Protein AF-A0A822AZN3-F1 (afdb_monomer)

Mean predicted aligned error: 5.21 Å

Nearest PDB structures (foldseek):
  2hjw-assembly1_A  TM=9.055E-01  e=6.145E-21  Homo sapiens
  2yl2-assembly2_B  TM=9.651E-01  e=1.195E-19  Homo sapiens
  1w96-assembly2_B  TM=8.005E-01  e=1.716E-17  Saccharomyces cerevisiae
  6g2d-assembly1_D  TM=7.601E-01  e=6.393E-19  Homo sapiens
  1w96-assembly3_C  TM=7.565E-01  e=1.953E-17  Saccharomyces cerevisiae

Solvent-accessible surface area (backbone atoms only — not comparable to full-atom values): 10491 Å² total; per-residue (Å²): 109,66,79,80,69,36,70,39,30,31,43,33,34,74,77,45,62,90,42,46,17,60,34,79,25,70,44,83,84,48,33,63,61,41,49,53,48,28,46,67,69,37,69,92,43,61,71,51,77,44,70,56,78,76,96,65,81,42,70,48,65,44,74,51,22,12,81,85,52,49,52,41,60,74,53,39,31,33,42,53,48,55,57,85,74,30,73,38,38,36,31,34,60,48,73,92,58,60,67,69,58,53,52,51,50,35,54,50,54,26,51,52,36,42,74,69,60,43,63,76,38,99,55,55,59,49,63,36,39,69,53,20,50,52,41,75,38,66,53,88,43,76,63,84,67,54,81,92,70,47,95,39,79,67,71,86,83,77,76,48,78,47,72,67,86,75,93,70,66,76,86,78,53,82,87,79,128

Structure (mmCIF, N/CA/C/O backbone):
data_AF-A0A822AZN3-F1
#
_entry.id   AF-A0A822AZN3-F1
#
loop_
_atom_site.group_PDB
_atom_site.id
_atom_site.type_symbol
_atom_site.label_atom_id
_atom_site.label_alt_id
_atom_site.label_comp_id
_atom_site.label_asym_id
_atom_site.label_entity_id
_atom_site.label_seq_id
_atom_site.pdbx_PDB_ins_code
_atom_site.Cartn_x
_atom_site.Cartn_y
_atom_site.Cartn_z
_atom_site.occupancy
_atom_site.B_iso_or_equiv
_atom_site.auth_seq_id
_atom_site.auth_comp_id
_atom_site.auth_asym_id
_atom_site.auth_atom_id
_atom_site.pdbx_PDB_model_num
ATOM 1 N N . ILE A 1 1 ? -26.101 -1.267 13.222 1.00 87.56 1 ILE A N 1
ATOM 2 C CA . ILE A 1 1 ? -24.962 -1.591 12.317 1.00 87.56 1 ILE A CA 1
ATOM 3 C C . ILE A 1 1 ? -23.773 -2.164 13.091 1.00 87.56 1 ILE A C 1
ATOM 5 O O . ILE A 1 1 ? -23.381 -3.278 12.775 1.00 87.56 1 ILE A O 1
ATOM 9 N N . ALA A 1 2 ? -23.245 -1.483 14.121 1.00 91.00 2 ALA A N 1
ATOM 10 C CA . ALA A 1 2 ? -22.102 -1.968 14.914 1.00 91.00 2 ALA A CA 1
ATOM 11 C C . ALA A 1 2 ? -22.282 -3.401 15.460 1.00 91.00 2 ALA A C 1
ATOM 13 O O . ALA A 1 2 ? -21.416 -4.243 15.260 1.00 91.00 2 ALA A O 1
ATOM 14 N N . ALA A 1 3 ? -23.453 -3.721 16.026 1.00 91.94 3 ALA A N 1
ATOM 15 C CA . ALA A 1 3 ? -23.762 -5.073 16.507 1.00 91.94 3 ALA A CA 1
ATOM 16 C C . ALA A 1 3 ? -23.691 -6.161 15.413 1.00 91.94 3 ALA A C 1
ATOM 18 O O . ALA A 1 3 ? -23.315 -7.287 15.705 1.00 91.94 3 ALA A O 1
ATOM 19 N N . ARG A 1 4 ? -23.992 -5.819 14.148 1.00 95.75 4 ARG A N 1
ATOM 20 C CA . ARG A 1 4 ? -23.889 -6.741 13.002 1.00 95.75 4 ARG A CA 1
ATOM 21 C C . ARG A 1 4 ? -22.435 -7.008 12.604 1.00 95.75 4 ARG A C 1
ATOM 23 O O . ARG A 1 4 ? -22.122 -8.106 12.173 1.00 95.75 4 ARG A O 1
ATOM 30 N N . ILE A 1 5 ? -21.563 -6.005 12.726 1.00 95.31 5 ILE A N 1
ATOM 31 C CA . ILE A 1 5 ? -20.111 -6.145 12.501 1.00 95.31 5 ILE A CA 1
ATOM 32 C C . ILE A 1 5 ? -19.462 -6.907 13.674 1.00 95.31 5 ILE A C 1
ATOM 34 O O . ILE A 1 5 ? -18.498 -7.650 13.493 1.00 95.31 5 ILE A O 1
ATOM 38 N N . GLY A 1 6 ? -20.009 -6.724 14.878 1.00 95.25 6 GLY A N 1
ATOM 39 C CA . GLY A 1 6 ? -19.498 -7.263 16.130 1.00 95.25 6 GLY A CA 1
ATOM 40 C C . GLY A 1 6 ? -18.349 -6.417 16.677 1.00 95.25 6 GLY A C 1
ATOM 41 O O . GLY A 1 6 ? -17.390 -6.112 15.967 1.00 95.25 6 GLY A O 1
ATOM 42 N N . PHE A 1 7 ? -18.416 -6.072 17.961 1.00 95.00 7 PHE A N 1
ATOM 43 C CA . PHE A 1 7 ? -17.350 -5.342 18.650 1.00 95.00 7 PHE A CA 1
ATOM 44 C C . PHE A 1 7 ? -16.073 -6.194 18.810 1.00 95.00 7 PHE A C 1
ATOM 46 O O . PHE A 1 7 ? -16.145 -7.425 18.728 1.00 95.00 7 PHE A O 1
ATOM 53 N N . PRO A 1 8 ? -14.887 -5.579 18.979 1.00 95.81 8 PRO A N 1
ATOM 54 C CA . PRO A 1 8 ? -14.608 -4.144 18.840 1.00 95.81 8 PRO A CA 1
ATOM 55 C C . PRO A 1 8 ? -14.735 -3.647 17.387 1.00 95.81 8 PRO A C 1
ATOM 57 O O . PRO A 1 8 ? -14.519 -4.407 16.436 1.00 95.81 8 PRO A O 1
ATOM 60 N N . VAL A 1 9 ? -15.070 -2.366 17.220 1.00 96.50 9 VAL A N 1
ATOM 61 C CA . VAL A 1 9 ? -15.189 -1.684 15.917 1.00 96.50 9 VAL A CA 1
ATOM 62 C C . VAL A 1 9 ? -14.327 -0.424 15.872 1.00 96.50 9 VAL A C 1
ATOM 64 O O . VAL A 1 9 ? -14.035 0.185 16.900 1.00 96.50 9 VAL A O 1
ATOM 67 N N . VAL A 1 10 ? -13.937 -0.018 14.666 1.00 95.50 10 VAL A N 1
ATOM 68 C CA . VAL A 1 10 ? -13.325 1.290 14.409 1.00 95.50 10 VAL A CA 1
ATOM 69 C C . VAL A 1 10 ? -14.349 2.186 13.727 1.00 95.50 10 VAL A C 1
ATOM 71 O O . VAL A 1 10 ? -14.959 1.798 12.729 1.00 95.50 10 VAL A O 1
ATOM 74 N N . ILE A 1 11 ? -14.515 3.381 14.275 1.00 96.44 11 ILE A N 1
ATOM 75 C CA . ILE A 1 11 ? -15.335 4.471 13.757 1.00 96.44 11 ILE A CA 1
ATOM 76 C C . ILE A 1 11 ? -14.399 5.401 12.986 1.00 96.44 11 ILE A C 1
ATOM 78 O O . ILE A 1 11 ? -13.403 5.855 13.554 1.00 96.44 11 ILE A O 1
ATOM 82 N N . LYS A 1 12 ? -14.686 5.654 11.705 1.00 95.75 12 LYS A N 1
ATOM 83 C CA . LYS A 1 12 ? -13.850 6.498 10.842 1.00 95.75 12 LYS A CA 1
ATOM 84 C C . LYS A 1 12 ? -14.664 7.553 10.104 1.00 95.75 12 LYS A C 1
ATOM 86 O O . LYS A 1 12 ? -15.670 7.228 9.477 1.00 95.75 12 LYS A O 1
ATOM 91 N N . ALA A 1 13 ? -14.188 8.792 10.129 1.00 96.81 13 ALA A N 1
ATOM 92 C CA . ALA A 1 13 ? -14.619 9.837 9.209 1.00 96.81 13 ALA A CA 1
ATOM 93 C C . ALA A 1 13 ? -14.012 9.599 7.816 1.00 96.81 13 ALA A C 1
ATOM 95 O O . ALA A 1 13 ? -12.832 9.272 7.689 1.00 96.81 13 ALA A O 1
ATOM 96 N N . SER A 1 14 ? -14.804 9.790 6.762 1.00 94.62 14 SER A N 1
ATOM 97 C CA . SER A 1 14 ? -14.389 9.536 5.372 1.00 94.62 14 SER A CA 1
ATOM 98 C C . SER A 1 14 ? -13.394 10.569 4.847 1.00 94.62 14 SER A C 1
ATOM 100 O O . SER A 1 14 ? -12.649 10.285 3.917 1.00 94.62 14 SER A O 1
ATOM 102 N N . GLN A 1 15 ? -13.385 11.765 5.435 1.00 93.38 15 GLN A N 1
ATOM 103 C CA . GLN A 1 15 ? -12.523 12.885 5.040 1.00 93.38 15 GLN A CA 1
ATOM 104 C C . GLN A 1 15 ? -11.457 13.197 6.108 1.00 93.38 15 GLN A C 1
ATOM 106 O O . GLN A 1 15 ? -10.883 14.283 6.117 1.00 93.38 15 GLN A O 1
ATOM 111 N N . GLY A 1 16 ? -11.206 12.264 7.035 1.00 85.31 16 GLY A N 1
ATOM 112 C CA . GLY A 1 16 ? -10.120 12.373 8.010 1.00 85.31 16 GLY A CA 1
ATOM 113 C C . GLY A 1 16 ? -8.744 12.098 7.388 1.00 85.31 16 GLY A C 1
ATOM 114 O O . GLY A 1 16 ? -8.631 11.416 6.372 1.00 85.31 16 GLY A O 1
ATOM 115 N N . GLY A 1 17 ? -7.680 12.601 8.019 1.00 82.25 17 GLY A N 1
ATOM 116 C CA . GLY A 1 17 ? -6.295 12.399 7.584 1.00 82.25 17 GLY A CA 1
ATOM 117 C C . GLY A 1 17 ? -5.313 12.450 8.755 1.00 82.25 17 GLY A C 1
ATOM 118 O O . GLY A 1 17 ? -5.590 13.077 9.778 1.00 82.25 17 GLY A O 1
ATOM 119 N N . GLY A 1 18 ? -4.176 11.757 8.630 1.00 78.50 18 GLY A N 1
ATOM 120 C CA . GLY A 1 18 ? -3.105 11.776 9.640 1.00 78.50 18 GLY A CA 1
ATOM 121 C C . GLY A 1 18 ? -3.509 11.244 11.023 1.00 78.50 18 GLY A C 1
ATOM 122 O O . GLY A 1 18 ? -3.003 11.727 12.028 1.00 78.50 18 GLY A O 1
ATOM 123 N N . GLY A 1 19 ? -4.454 10.302 11.086 1.00 78.75 19 GLY A N 1
ATOM 124 C CA . GLY A 1 19 ? -4.963 9.736 12.343 1.00 78.75 19 GLY A CA 1
ATOM 125 C C . GLY A 1 19 ? -6.174 10.467 12.942 1.00 78.75 19 GLY A C 1
ATOM 126 O O . GLY A 1 19 ? -6.782 9.944 13.874 1.00 78.75 19 GLY A O 1
ATOM 127 N N . LYS A 1 20 ? -6.579 11.625 12.396 1.00 86.62 20 LYS A N 1
ATOM 128 C CA . LYS A 1 20 ? -7.794 12.347 12.821 1.00 86.62 20 LYS A CA 1
ATOM 129 C C . LYS A 1 20 ? -9.071 11.665 12.336 1.00 86.62 20 LYS A C 1
ATOM 131 O O . LYS A 1 20 ? -9.114 11.134 11.225 1.00 86.62 20 LYS A O 1
ATOM 136 N N . GLY A 1 21 ? -10.131 11.744 13.137 1.00 91.75 21 GLY A N 1
ATOM 137 C CA . GLY A 1 21 ? -11.437 11.179 12.812 1.00 91.75 21 GLY A CA 1
ATOM 138 C C . GLY A 1 21 ? -11.470 9.660 12.930 1.00 91.75 21 GLY A C 1
ATOM 139 O O . GLY A 1 21 ? -12.232 9.017 12.213 1.00 91.75 21 GLY A O 1
ATOM 140 N N . ILE A 1 22 ? -10.628 9.079 13.789 1.00 93.31 22 ILE A N 1
ATOM 141 C CA . ILE A 1 22 ? -10.543 7.634 14.019 1.00 93.31 22 ILE A CA 1
ATOM 142 C C . ILE A 1 22 ? -10.719 7.362 15.513 1.00 93.31 22 ILE A C 1
ATOM 144 O O . ILE A 1 22 ? -9.994 7.916 16.342 1.00 93.31 22 ILE A O 1
ATOM 148 N N . ARG A 1 23 ? -11.672 6.494 15.868 1.00 94.19 23 ARG A N 1
ATOM 149 C CA . ARG A 1 23 ? -11.864 6.003 17.242 1.00 94.19 23 ARG A CA 1
ATOM 150 C C . ARG A 1 23 ? -12.133 4.509 17.281 1.00 94.19 23 ARG A C 1
ATOM 152 O O . ARG A 1 23 ? -12.842 3.973 16.435 1.00 94.19 23 ARG A O 1
ATOM 159 N N . LYS A 1 24 ? -11.581 3.840 18.292 1.00 93.94 24 LYS A N 1
ATOM 160 C CA . LYS A 1 24 ? -11.841 2.431 18.601 1.00 93.94 24 LYS A CA 1
ATOM 161 C C . LYS A 1 24 ? -12.914 2.365 19.684 1.00 93.94 24 LYS A C 1
ATOM 163 O O . LYS A 1 24 ? -12.715 2.936 20.748 1.00 93.94 24 LYS A O 1
ATOM 168 N N . SER A 1 25 ? -14.004 1.657 19.408 1.00 95.88 25 SER A N 1
ATOM 169 C CA . SER A 1 25 ? -15.063 1.363 20.376 1.00 95.88 25 SER A CA 1
ATOM 170 C C . SER A 1 25 ? -15.036 -0.130 20.692 1.00 95.88 25 SER A C 1
ATOM 172 O O . SER A 1 25 ? -15.053 -0.983 19.792 1.00 95.88 25 SER A O 1
ATOM 174 N N . 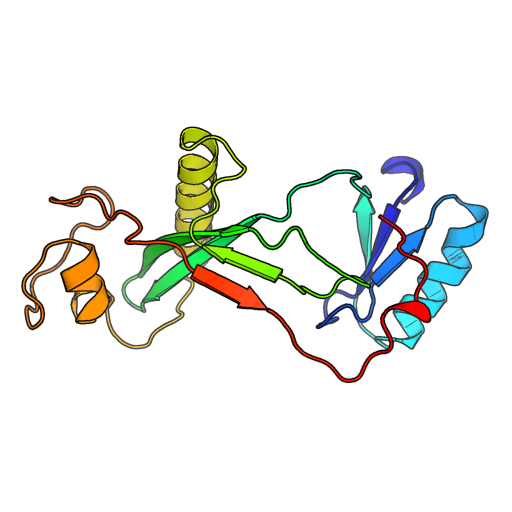MET A 1 26 ? -14.904 -0.444 21.976 1.00 95.44 26 MET A N 1
ATOM 175 C CA . MET A 1 26 ? -14.734 -1.800 22.488 1.00 95.44 26 MET A CA 1
ATOM 176 C C . MET A 1 26 ? -16.069 -2.482 22.771 1.00 95.44 26 MET A C 1
ATOM 178 O O . MET A 1 26 ? -16.125 -3.713 22.740 1.00 95.44 26 MET A O 1
ATOM 182 N N . SER A 1 27 ? -17.133 -1.720 23.020 1.00 96.38 27 SER A N 1
ATOM 183 C CA . SER A 1 27 ? -18.450 -2.253 23.359 1.00 96.38 27 SER A CA 1
ATOM 184 C C . SER A 1 27 ? -19.574 -1.338 22.872 1.00 96.38 27 SER A C 1
ATOM 186 O O . SER A 1 27 ? -19.360 -0.295 22.266 1.00 96.38 27 SER A O 1
ATOM 188 N N . LYS A 1 28 ? -20.822 -1.738 23.125 1.00 96.56 28 LYS A N 1
ATOM 189 C CA . LYS A 1 28 ? -21.971 -0.876 22.841 1.00 96.56 28 LYS A CA 1
ATOM 190 C C . LYS A 1 28 ? -21.966 0.387 23.712 1.00 96.56 28 LYS A C 1
ATOM 192 O O . LYS A 1 28 ? -22.418 1.427 23.248 1.00 96.56 28 LYS A O 1
ATOM 197 N N . ASP A 1 29 ? -21.452 0.284 24.933 1.00 96.94 29 ASP A N 1
ATOM 198 C CA . ASP A 1 29 ? -21.560 1.332 25.950 1.00 96.94 29 ASP A CA 1
ATOM 199 C C . ASP A 1 29 ? -20.623 2.512 25.665 1.00 96.94 29 ASP A C 1
ATOM 201 O O . ASP A 1 29 ? -20.977 3.657 25.929 1.00 96.94 29 ASP A O 1
ATOM 205 N N . ASP A 1 30 ? -19.447 2.260 25.076 1.00 96.44 30 ASP A N 1
ATOM 206 C CA . ASP A 1 30 ? -18.495 3.318 24.708 1.00 96.44 30 ASP A CA 1
ATOM 207 C C . ASP A 1 30 ? -18.738 3.909 23.306 1.00 96.44 30 ASP A C 1
ATOM 209 O O . ASP A 1 30 ? -18.163 4.943 22.951 1.00 96.44 30 ASP A O 1
ATOM 213 N N . PHE A 1 31 ? -19.620 3.290 22.515 1.00 97.19 31 PHE A N 1
ATOM 214 C CA . PHE A 1 31 ? -19.811 3.619 21.106 1.00 97.19 31 PHE A CA 1
ATOM 215 C C . PHE A 1 31 ? -20.292 5.055 20.877 1.00 97.19 31 PHE A C 1
ATOM 217 O O . PHE A 1 31 ? -19.724 5.749 20.034 1.00 97.19 31 PHE A O 1
ATOM 224 N N . GLU A 1 32 ? -21.320 5.512 21.602 1.00 96.62 32 GLU A N 1
ATOM 225 C CA . GLU A 1 32 ? -21.906 6.849 21.397 1.00 96.62 32 GLU A CA 1
ATOM 226 C C . GLU A 1 32 ? -20.891 7.961 21.674 1.00 96.62 32 GLU A C 1
ATOM 228 O O . GLU A 1 32 ? -20.759 8.897 20.884 1.00 96.62 32 GLU A O 1
ATOM 233 N N . ASN A 1 33 ? -20.103 7.809 22.741 1.00 96.94 33 ASN A N 1
ATOM 234 C CA . ASN A 1 33 ? -19.025 8.734 23.069 1.00 96.94 33 ASN A CA 1
ATOM 235 C C . ASN A 1 33 ? -17.954 8.755 21.966 1.00 96.94 33 ASN A C 1
ATOM 237 O O . ASN A 1 33 ? -17.610 9.818 21.446 1.00 96.94 33 ASN A O 1
ATOM 241 N N . CYS A 1 34 ? -17.456 7.585 21.549 1.00 96.81 34 CYS A N 1
ATOM 242 C CA . CYS A 1 34 ? -16.470 7.498 20.470 1.00 96.81 34 CYS A CA 1
ATOM 243 C C . CYS A 1 34 ? -16.994 8.088 19.152 1.00 96.81 34 CYS A C 1
ATOM 245 O O . CYS A 1 34 ? -16.237 8.727 18.420 1.00 96.81 34 CYS A O 1
ATOM 247 N N . PHE A 1 35 ? -18.277 7.898 18.846 1.00 97.12 35 PHE A N 1
ATOM 248 C CA . PHE A 1 35 ? -18.906 8.445 17.649 1.00 97.12 35 PHE A CA 1
ATOM 249 C C . PHE A 1 35 ? -18.981 9.977 17.695 1.00 97.12 35 PHE A C 1
ATOM 251 O O . PHE A 1 35 ? -18.557 10.634 16.742 1.00 97.12 35 PHE A O 1
ATOM 258 N N . GLY A 1 36 ? -19.430 10.548 18.818 1.00 97.06 36 GLY A N 1
ATOM 259 C CA . GLY A 1 36 ? -19.482 12.000 19.023 1.00 97.06 36 GLY A CA 1
ATOM 260 C C . GLY A 1 36 ? -18.104 12.664 18.926 1.00 97.06 36 GLY A C 1
ATOM 261 O O . GLY A 1 36 ? -17.968 13.737 18.333 1.00 97.06 36 GLY A O 1
ATOM 262 N N . GLN A 1 37 ? -17.053 11.997 19.412 1.00 96.00 37 GLN A N 1
ATOM 263 C CA . GLN A 1 37 ? -15.673 12.462 19.236 1.00 96.00 37 GLN A CA 1
ATOM 264 C C . GLN A 1 37 ? -15.272 12.541 17.758 1.00 96.00 37 GLN A C 1
ATOM 266 O O . GLN A 1 37 ? -14.750 13.568 17.335 1.00 96.00 37 GLN A O 1
ATOM 271 N N . VAL A 1 38 ? -15.555 11.510 16.952 1.00 96.31 38 VAL A N 1
ATOM 272 C CA . VAL A 1 38 ? -15.245 11.532 15.507 1.00 96.31 38 VAL A CA 1
ATOM 273 C C . VAL A 1 38 ? -16.008 12.648 14.788 1.00 96.31 38 VAL A C 1
ATOM 275 O O . VAL A 1 38 ? -15.418 13.351 13.969 1.00 96.31 38 VAL A O 1
ATOM 278 N N . GLN A 1 39 ? -17.288 12.853 15.118 1.00 96.88 39 GLN A N 1
ATOM 279 C CA . GLN A 1 39 ? -18.085 13.955 14.559 1.00 96.88 39 GLN A CA 1
ATOM 280 C C . GLN A 1 39 ? -17.504 15.329 14.901 1.00 96.88 39 GLN A C 1
ATOM 282 O O . GLN A 1 39 ? -17.551 16.238 14.078 1.00 96.88 39 GLN A O 1
ATOM 287 N N . THR A 1 40 ? -16.956 15.474 16.107 1.00 96.56 40 THR A N 1
ATOM 288 C CA . THR A 1 40 ? -16.358 16.730 16.571 1.00 96.56 40 THR A CA 1
ATOM 289 C C . THR A 1 40 ? -15.000 16.976 15.913 1.00 96.56 40 THR A C 1
ATOM 291 O O . THR A 1 40 ? -14.694 18.104 15.540 1.00 96.56 40 THR A O 1
ATOM 294 N N . GLU A 1 41 ? -14.189 15.930 15.735 1.00 94.62 41 GLU A N 1
ATOM 295 C CA . GLU A 1 41 ? -12.884 16.029 15.069 1.00 94.62 41 GLU A CA 1
ATOM 296 C C . GLU A 1 41 ? -12.987 16.351 13.580 1.00 94.62 41 GLU A C 1
ATOM 298 O O . GLU A 1 41 ? -12.124 17.053 13.050 1.00 94.62 41 GLU A O 1
ATOM 303 N N . VAL A 1 42 ? -14.009 15.822 12.899 1.00 96.00 42 VAL A N 1
ATOM 304 C CA . VAL A 1 42 ? -14.218 16.036 11.460 1.00 96.00 42 VAL A CA 1
ATOM 305 C C . VAL A 1 42 ? -15.688 16.391 11.178 1.00 96.00 42 VAL A C 1
ATOM 307 O O . VAL A 1 42 ? -16.447 15.555 10.671 1.00 96.00 42 VAL A O 1
ATOM 310 N N . PRO A 1 43 ? -16.117 17.629 11.500 1.00 95.88 43 PRO A N 1
ATOM 311 C CA . PRO A 1 43 ? -17.504 18.057 11.343 1.00 95.88 43 PRO A CA 1
ATOM 312 C C . PRO A 1 43 ? -18.003 17.924 9.903 1.00 95.88 43 PRO A C 1
ATOM 314 O O . PRO A 1 43 ? -17.314 18.288 8.953 1.00 95.88 43 PRO A O 1
ATOM 317 N N . GLY A 1 44 ? -19.220 17.399 9.739 1.00 95.31 44 GLY A N 1
ATOM 318 C CA . GLY A 1 44 ? -19.867 17.232 8.431 1.00 95.31 44 GLY A CA 1
ATOM 319 C C . GLY A 1 44 ? -19.338 16.070 7.581 1.00 95.31 44 GLY A C 1
ATOM 320 O O . GLY A 1 44 ? -19.915 15.781 6.533 1.00 95.31 44 GLY A O 1
ATOM 321 N N . SER A 1 45 ? -18.290 15.366 8.020 1.00 97.00 45 SER A N 1
ATOM 322 C CA . SER A 1 45 ? -17.758 14.229 7.273 1.00 97.00 45 SER A CA 1
ATOM 323 C C . SER A 1 45 ? -18.657 12.994 7.403 1.00 97.00 45 SER A C 1
ATOM 325 O O . SER A 1 45 ? -19.075 12.660 8.516 1.00 97.00 45 SER A O 1
ATOM 327 N N . PRO A 1 46 ? -18.925 12.253 6.311 1.00 97.50 46 PRO A N 1
ATOM 328 C CA . PRO A 1 46 ? -19.588 10.958 6.406 1.00 97.50 46 PRO A CA 1
ATOM 329 C C . PRO A 1 46 ? -18.778 9.989 7.276 1.00 97.50 46 PRO A C 1
ATOM 331 O O . PRO A 1 46 ? -17.576 9.821 7.065 1.00 97.50 46 PRO A O 1
ATOM 334 N N . ILE A 1 47 ? -19.431 9.317 8.225 1.00 96.75 47 ILE A N 1
ATOM 335 C CA . ILE A 1 47 ? -18.791 8.353 9.130 1.00 96.75 47 ILE A CA 1
ATOM 336 C C . ILE A 1 47 ? -19.176 6.930 8.735 1.00 96.75 47 ILE A C 1
ATOM 338 O O . ILE A 1 47 ? -20.349 6.630 8.514 1.00 96.75 47 ILE A O 1
ATOM 342 N N . PHE A 1 48 ? -18.192 6.035 8.706 1.00 96.38 48 PHE A N 1
ATOM 343 C CA . PHE A 1 48 ? -18.395 4.606 8.494 1.00 96.38 48 PHE A CA 1
ATOM 344 C C . PHE A 1 48 ? -17.773 3.775 9.620 1.00 96.38 48 PHE A C 1
ATOM 346 O O . PHE A 1 48 ? -16.946 4.246 10.405 1.00 96.38 48 PHE A O 1
ATOM 353 N N . LEU A 1 49 ? -18.210 2.518 9.707 1.00 96.56 49 LEU A N 1
ATOM 354 C CA . LEU A 1 49 ? -17.755 1.553 10.703 1.00 96.56 49 LEU A CA 1
ATOM 355 C C . LEU A 1 49 ? -17.032 0.404 10.019 1.00 96.56 49 LEU A C 1
ATOM 357 O O . LEU A 1 49 ? -17.504 -0.117 9.008 1.00 96.56 49 LEU A O 1
ATOM 361 N N . MET A 1 50 ? -15.938 -0.045 10.618 1.00 94.81 50 MET A N 1
ATOM 362 C CA . MET A 1 50 ? -15.227 -1.244 10.188 1.00 94.81 50 MET A CA 1
ATOM 363 C C . MET A 1 50 ? -14.886 -2.133 11.380 1.00 94.81 50 MET A C 1
ATOM 365 O O . MET A 1 50 ? -14.793 -1.668 12.518 1.00 94.81 50 MET A O 1
ATOM 369 N N . LYS A 1 51 ? -14.705 -3.430 11.126 1.00 95.25 51 LYS A N 1
ATOM 370 C CA . LYS A 1 51 ? -14.238 -4.361 12.154 1.00 95.25 51 LYS A CA 1
ATOM 371 C C . LYS A 1 51 ? -12.836 -3.948 12.604 1.00 95.25 51 LYS A C 1
ATOM 373 O O . LYS A 1 51 ? -11.982 -3.673 11.764 1.00 95.25 51 LYS A O 1
ATOM 378 N N . TYR A 1 52 ? -12.600 -3.907 13.914 1.00 93.12 52 TYR A N 1
ATOM 379 C CA . TYR A 1 52 ? -11.245 -3.735 14.429 1.00 93.12 52 TYR A CA 1
ATOM 380 C C . TYR A 1 52 ? -10.492 -5.064 14.343 1.00 93.12 52 TYR A C 1
ATOM 382 O O . TYR A 1 52 ? -10.964 -6.084 14.851 1.00 93.12 52 TYR A O 1
ATOM 390 N N . VAL A 1 53 ? -9.330 -5.034 13.696 1.00 90.44 53 VAL A N 1
ATOM 391 C CA . VAL A 1 53 ? -8.427 -6.178 13.550 1.00 90.44 53 VAL A CA 1
ATOM 392 C C . VAL A 1 53 ? -7.224 -5.937 14.455 1.00 90.44 53 VAL A C 1
ATOM 394 O O . VAL A 1 53 ? -6.623 -4.866 14.412 1.00 90.44 53 VAL A O 1
ATOM 397 N N . LYS A 1 54 ? -6.907 -6.920 15.301 1.00 86.69 54 LYS A N 1
ATOM 398 C CA . LYS A 1 54 ? -5.727 -6.910 16.176 1.00 86.69 54 LYS A CA 1
ATOM 399 C C . LYS A 1 54 ? -4.579 -7.652 15.508 1.00 86.69 54 LYS A C 1
ATOM 401 O O . LYS A 1 54 ? -4.833 -8.550 14.709 1.00 86.69 54 LYS A O 1
ATOM 406 N N . ASN A 1 55 ? -3.348 -7.321 15.896 1.00 86.50 55 ASN A N 1
ATOM 407 C CA . ASN A 1 55 ? -2.131 -8.010 15.454 1.00 86.50 55 ASN A CA 1
ATOM 408 C C . ASN A 1 55 ? -2.028 -8.106 13.920 1.00 86.50 55 ASN A C 1
ATOM 410 O O . ASN A 1 55 ? -1.660 -9.146 13.378 1.00 86.50 55 ASN A O 1
ATOM 414 N N . CYS A 1 56 ? -2.419 -7.041 13.217 1.00 90.50 56 CYS A N 1
ATOM 415 C CA . CYS A 1 56 ? -2.341 -6.979 11.763 1.00 90.50 56 CYS A CA 1
ATOM 416 C C . CYS A 1 56 ? -1.018 -6.368 11.306 1.00 90.50 56 CYS A C 1
ATOM 418 O O . CYS A 1 56 ? -0.506 -5.443 11.933 1.00 90.50 56 CYS A O 1
ATOM 420 N N . GLN A 1 57 ? -0.536 -6.829 10.158 1.00 92.88 57 GLN A N 1
ATOM 421 C CA . GLN A 1 57 ? 0.507 -6.142 9.407 1.00 92.88 57 GLN A CA 1
ATOM 422 C C . GLN A 1 57 ? -0.149 -5.075 8.529 1.00 92.88 57 GLN A C 1
ATOM 424 O O . GLN A 1 57 ? -1.146 -5.350 7.854 1.00 92.88 57 GLN A O 1
ATOM 429 N N . HIS A 1 58 ? 0.384 -3.857 8.552 1.00 94.44 58 HIS A N 1
ATOM 430 C CA . HIS A 1 58 ? -0.080 -2.773 7.695 1.00 94.44 58 HIS A CA 1
ATOM 431 C C . HIS A 1 58 ? 0.844 -2.683 6.487 1.00 94.44 58 HIS A C 1
ATOM 433 O O . HIS A 1 58 ? 1.889 -2.040 6.5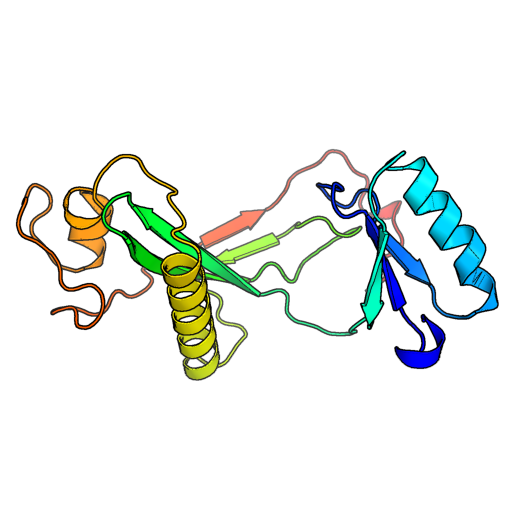43 1.00 94.44 58 HIS A O 1
ATOM 439 N N . LEU A 1 59 ? 0.442 -3.333 5.400 1.00 96.44 59 LEU A N 1
ATOM 440 C CA . LEU A 1 59 ? 1.209 -3.380 4.16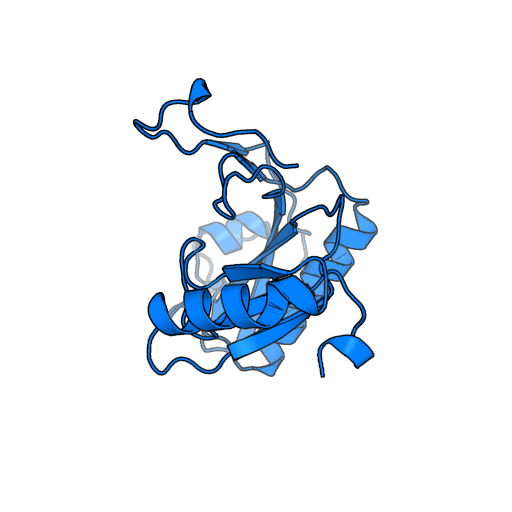3 1.00 96.44 59 LEU A CA 1
ATOM 441 C C . LEU A 1 59 ? 0.552 -2.519 3.089 1.00 96.44 59 LEU A C 1
ATOM 443 O O . LEU A 1 59 ? -0.670 -2.533 2.927 1.00 96.44 59 LEU A O 1
ATOM 447 N N . GLU A 1 60 ? 1.369 -1.807 2.328 1.00 97.12 60 GLU A N 1
ATOM 448 C CA . GLU A 1 60 ? 0.920 -0.944 1.236 1.00 97.12 60 GLU A CA 1
ATOM 449 C C . GLU A 1 60 ? 1.654 -1.293 -0.050 1.00 97.12 60 GLU A C 1
ATOM 451 O O . GLU A 1 60 ? 2.829 -1.631 -0.008 1.00 97.12 60 GLU A O 1
ATOM 456 N N . VAL A 1 61 ? 0.988 -1.162 -1.198 1.00 98.00 61 VAL A N 1
ATOM 457 C CA . VAL A 1 61 ? 1.631 -1.249 -2.515 1.00 98.00 61 VAL A CA 1
ATOM 458 C C . VAL A 1 61 ? 1.739 0.149 -3.091 1.00 98.00 61 VAL A C 1
ATOM 460 O O . VAL A 1 61 ? 0.738 0.863 -3.187 1.00 98.00 61 VAL A O 1
ATOM 463 N N . GLN A 1 62 ? 2.937 0.530 -3.519 1.00 97.38 62 GLN A N 1
ATOM 464 C CA . GLN A 1 62 ? 3.101 1.755 -4.283 1.00 97.38 62 GLN A CA 1
ATOM 465 C C . GLN A 1 62 ? 2.668 1.514 -5.730 1.00 97.38 62 GLN A C 1
ATOM 467 O O . GLN A 1 62 ? 3.193 0.621 -6.388 1.00 97.38 62 GLN A O 1
ATOM 472 N N . ILE A 1 63 ? 1.745 2.332 -6.234 1.00 97.62 63 ILE A N 1
ATOM 473 C CA . ILE A 1 63 ? 1.314 2.313 -7.636 1.00 97.62 63 ILE A CA 1
ATOM 474 C C . ILE A 1 63 ? 1.787 3.578 -8.344 1.00 97.62 63 ILE A C 1
ATOM 476 O O . ILE A 1 63 ? 1.810 4.660 -7.750 1.00 97.62 63 ILE A O 1
ATOM 480 N N . LEU A 1 64 ? 2.132 3.439 -9.620 1.00 97.06 64 LEU A N 1
ATOM 481 C CA . LEU A 1 64 ? 2.292 4.546 -10.553 1.00 97.06 64 LEU A CA 1
ATOM 482 C C . LEU A 1 64 ? 1.421 4.276 -11.778 1.00 97.06 64 LEU A C 1
ATOM 484 O O . LEU A 1 64 ? 1.401 3.153 -12.274 1.00 97.06 64 LEU A O 1
ATOM 488 N N . ALA A 1 65 ? 0.693 5.285 -12.247 1.00 97.56 65 ALA A N 1
ATOM 489 C CA . ALA A 1 65 ? -0.191 5.161 -13.398 1.00 97.56 65 ALA A CA 1
ATOM 490 C C . ALA A 1 65 ? -0.179 6.435 -14.247 1.00 97.56 65 ALA A C 1
ATOM 492 O O . ALA A 1 65 ? 0.035 7.534 -13.720 1.00 97.56 65 ALA A O 1
ATOM 493 N N . ASP A 1 66 ? -0.399 6.285 -15.549 1.00 95.62 66 ASP A N 1
ATOM 494 C CA . ASP A 1 66 ? -0.352 7.376 -16.521 1.00 95.62 66 ASP A CA 1
ATOM 495 C C . ASP A 1 66 ? -1.666 7.557 -17.297 1.00 95.62 66 ASP A C 1
ATOM 497 O O . ASP A 1 66 ? -2.613 6.778 -17.196 1.00 95.62 66 ASP A O 1
ATOM 501 N N . GLN A 1 67 ? -1.705 8.613 -18.109 1.00 93.50 67 GLN A N 1
ATOM 502 C CA . GLN A 1 67 ? -2.857 8.974 -18.941 1.00 93.50 67 GLN A CA 1
ATOM 503 C C . GLN A 1 67 ? -3.149 7.984 -20.079 1.00 93.50 67 GLN A C 1
ATOM 505 O O . GLN A 1 67 ? -4.222 8.051 -20.674 1.00 93.50 67 GLN A O 1
ATOM 510 N N . SER A 1 68 ? -2.227 7.070 -20.394 1.00 92.00 68 SER A N 1
ATOM 511 C CA . SER A 1 68 ? -2.446 6.023 -21.401 1.00 92.00 68 SER A CA 1
ATOM 512 C C . SER A 1 68 ? -3.225 4.822 -20.847 1.00 92.00 68 SER A C 1
ATOM 514 O O . SER A 1 68 ? -3.520 3.886 -21.588 1.00 92.00 68 SER A O 1
ATOM 516 N N . GLY A 1 69 ? -3.569 4.845 -19.553 1.00 92.62 69 GLY A N 1
ATOM 517 C CA . GLY A 1 69 ? -4.236 3.746 -18.855 1.00 92.62 69 GLY A CA 1
ATOM 518 C C . GLY A 1 69 ? -3.271 2.672 -18.348 1.00 92.62 69 GLY A C 1
ATOM 519 O O . GLY A 1 69 ? -3.715 1.629 -17.863 1.00 92.62 69 GLY A O 1
ATOM 520 N N . GLN A 1 70 ? -1.956 2.903 -18.444 1.00 95.94 70 GLN A N 1
ATOM 521 C CA . GLN A 1 70 ? -0.957 2.016 -17.858 1.00 95.94 70 GLN A CA 1
ATOM 522 C C . GLN A 1 70 ? -0.846 2.255 -16.356 1.00 95.94 70 GLN A C 1
ATOM 524 O O . GLN A 1 70 ? -0.901 3.390 -15.888 1.00 95.94 70 GLN A O 1
ATOM 529 N N . ALA A 1 71 ? -0.649 1.171 -15.606 1.00 97.62 71 ALA A N 1
ATOM 530 C CA . ALA A 1 71 ? -0.357 1.213 -14.181 1.00 97.62 71 ALA A CA 1
ATOM 531 C C . ALA A 1 71 ? 0.598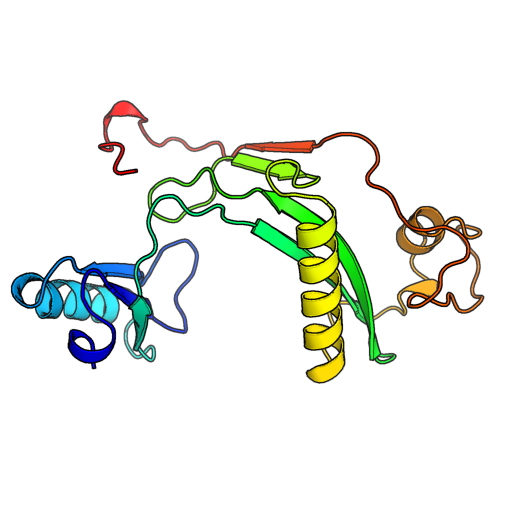 0.078 -13.803 1.00 97.62 71 ALA A C 1
ATOM 533 O O . ALA A 1 71 ? 0.469 -1.032 -14.322 1.00 97.62 71 ALA A O 1
ATOM 534 N N . ILE A 1 72 ? 1.519 0.360 -12.885 1.00 97.62 72 ILE A N 1
ATOM 535 C CA . ILE A 1 72 ? 2.553 -0.562 -12.396 1.00 97.62 72 ILE A CA 1
ATOM 536 C C . ILE A 1 72 ? 2.655 -0.507 -10.871 1.00 97.62 72 ILE A C 1
ATOM 538 O O . ILE A 1 72 ? 2.313 0.512 -10.264 1.00 97.62 72 ILE A O 1
ATOM 542 N N . SER A 1 73 ? 3.155 -1.582 -10.258 1.00 97.31 73 SER A N 1
ATO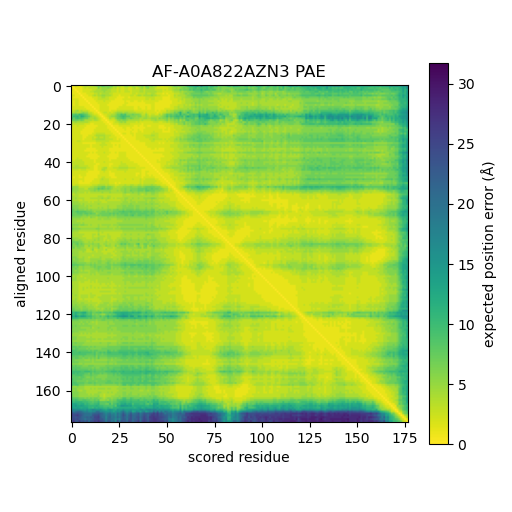M 543 C CA . SER A 1 73 ? 3.611 -1.575 -8.867 1.00 97.31 73 SER A CA 1
ATOM 544 C C . SER A 1 73 ? 5.082 -1.162 -8.784 1.00 97.31 73 SER A C 1
ATOM 546 O O . SER A 1 73 ? 5.892 -1.516 -9.636 1.00 97.31 73 SER A O 1
ATOM 548 N N . LEU A 1 74 ? 5.432 -0.425 -7.731 1.00 96.12 74 LEU A N 1
ATOM 549 C CA . LEU A 1 74 ? 6.811 -0.131 -7.320 1.00 96.12 74 LEU A CA 1
ATOM 550 C C . LEU A 1 74 ? 7.131 -0.857 -6.007 1.00 96.12 74 LEU A C 1
ATOM 552 O O . LEU A 1 74 ? 7.770 -0.302 -5.115 1.00 96.12 74 LEU A O 1
ATOM 556 N N . PHE A 1 75 ? 6.650 -2.099 -5.903 1.00 96.38 75 PHE A N 1
ATOM 557 C CA . PHE A 1 75 ? 6.744 -2.965 -4.727 1.00 96.38 75 PHE A CA 1
ATOM 558 C C . PHE A 1 75 ? 5.904 -2.512 -3.521 1.00 96.38 75 PHE A C 1
ATOM 560 O O . PHE A 1 75 ? 5.153 -1.530 -3.565 1.00 96.38 75 PHE A O 1
ATOM 567 N N . GLY A 1 76 ? 5.993 -3.302 -2.448 1.00 96.25 76 GLY A N 1
ATOM 568 C CA . GLY A 1 76 ? 5.298 -3.062 -1.190 1.00 96.25 76 GLY A CA 1
ATOM 569 C C . GLY A 1 76 ? 6.155 -2.388 -0.115 1.00 96.25 76 GLY A C 1
ATOM 570 O O . GLY A 1 76 ? 7.379 -2.531 -0.107 1.00 96.25 76 GLY A O 1
ATOM 571 N N . ARG A 1 77 ? 5.489 -1.712 0.825 1.00 98.00 77 ARG A N 1
ATOM 572 C CA . ARG A 1 77 ? 6.054 -1.176 2.070 1.00 98.00 77 ARG A CA 1
ATOM 573 C C . ARG A 1 77 ? 5.418 -1.832 3.287 1.00 98.00 77 ARG A C 1
ATOM 575 O O . ARG A 1 77 ? 4.213 -2.094 3.282 1.00 98.00 77 ARG A O 1
ATOM 582 N N . ASP A 1 78 ? 6.219 -2.047 4.322 1.00 97.19 78 ASP A N 1
ATOM 583 C CA . ASP A 1 78 ? 5.729 -2.366 5.659 1.00 97.19 78 ASP A CA 1
ATOM 584 C C . ASP A 1 78 ? 5.612 -1.076 6.474 1.00 97.19 78 ASP A C 1
ATOM 586 O O . ASP A 1 78 ? 6.601 -0.391 6.715 1.00 97.19 78 ASP A O 1
ATOM 590 N N . CYS A 1 79 ? 4.390 -0.739 6.876 1.00 96.44 79 CYS A N 1
ATOM 591 C CA . CYS A 1 79 ? 4.060 0.421 7.697 1.00 96.44 79 CYS A CA 1
ATOM 592 C C . CYS A 1 79 ? 3.430 -0.011 9.030 1.00 96.44 79 CYS A C 1
ATOM 594 O O . CYS A 1 79 ? 2.646 0.741 9.615 1.00 96.44 79 CYS A O 1
ATOM 596 N N . THR A 1 80 ? 3.679 -1.243 9.485 1.00 95.25 80 THR A N 1
ATOM 597 C CA . THR A 1 80 ? 3.033 -1.841 10.667 1.00 95.25 80 THR A CA 1
ATOM 598 C C . THR A 1 80 ? 3.345 -1.072 11.949 1.00 95.25 80 THR A C 1
ATOM 600 O O . THR A 1 80 ? 2.485 -0.952 12.822 1.00 95.25 80 THR A O 1
ATOM 603 N N . ILE A 1 81 ? 4.549 -0.506 12.061 1.00 92.75 81 ILE A N 1
ATOM 604 C CA . ILE A 1 81 ? 4.994 0.220 13.253 1.00 92.75 81 ILE A CA 1
ATOM 605 C C . ILE A 1 81 ? 4.338 1.606 13.290 1.00 92.75 81 ILE A C 1
ATOM 607 O O . ILE A 1 81 ? 4.760 2.562 12.628 1.00 92.75 81 ILE A O 1
ATOM 611 N N . GLN A 1 82 ? 3.282 1.708 14.096 1.00 89.62 82 GLN A N 1
ATOM 612 C CA . GLN A 1 82 ? 2.446 2.897 14.230 1.00 89.62 82 GLN A CA 1
ATOM 613 C C . GLN A 1 82 ? 2.254 3.291 15.693 1.00 89.62 82 GLN A C 1
ATOM 615 O O . GLN A 1 82 ? 2.152 2.439 16.572 1.00 89.62 82 GLN A O 1
ATOM 620 N N . ARG A 1 83 ? 2.115 4.595 15.943 1.00 85.19 83 ARG A N 1
ATOM 621 C CA . ARG A 1 83 ? 1.704 5.158 17.237 1.00 85.19 83 ARG A CA 1
ATOM 622 C C . ARG A 1 83 ? 0.547 6.118 16.998 1.00 85.19 83 ARG A C 1
ATOM 624 O O . ARG A 1 83 ? 0.599 6.921 16.073 1.00 85.19 83 ARG A O 1
ATOM 631 N N . HIS A 1 84 ? -0.525 5.999 17.782 1.00 80.94 84 HIS A N 1
ATOM 632 C CA . HIS A 1 84 ? -1.745 6.813 17.634 1.00 80.94 84 HIS A CA 1
ATOM 633 C C . HIS A 1 84 ? -2.265 6.905 16.184 1.00 80.94 84 HIS A C 1
ATOM 635 O O . HIS A 1 84 ? -2.657 7.973 15.721 1.00 80.94 84 HIS A O 1
ATOM 641 N N . HIS A 1 85 ? -2.250 5.780 15.457 1.00 83.38 85 HIS A N 1
ATOM 642 C CA . HIS A 1 85 ? -2.671 5.691 14.048 1.00 83.38 85 HIS A CA 1
ATOM 643 C C . HIS A 1 85 ? -1.832 6.529 13.068 1.00 83.38 85 HIS A C 1
ATOM 645 O O . HIS A 1 85 ? -2.295 6.869 11.979 1.00 83.38 85 HIS A O 1
ATOM 651 N N . GLN A 1 86 ? -0.598 6.857 13.446 1.00 85.88 86 GLN A N 1
ATOM 652 C CA . GLN A 1 86 ? 0.388 7.519 12.603 1.00 85.88 86 GLN A CA 1
ATOM 653 C C . GLN A 1 86 ? 1.563 6.571 12.351 1.00 85.88 86 GLN A C 1
ATOM 655 O O . GLN A 1 86 ? 2.009 5.878 13.266 1.00 85.88 86 GLN A O 1
ATOM 660 N N . LYS A 1 87 ? 2.068 6.550 11.114 1.00 91.50 87 LYS A N 1
ATOM 661 C CA . LYS A 1 87 ? 3.252 5.772 10.729 1.00 91.50 87 LYS A CA 1
ATOM 662 C C . LYS A 1 87 ? 4.504 6.348 11.382 1.00 91.50 87 LYS A C 1
ATOM 664 O O . LYS A 1 87 ? 4.724 7.561 11.312 1.00 91.50 87 LYS A O 1
ATOM 669 N N . ILE A 1 88 ? 5.280 5.482 12.031 1.00 93.31 88 ILE A N 1
ATOM 670 C CA . ILE A 1 88 ? 6.514 5.857 12.733 1.00 93.31 88 ILE A CA 1
ATOM 671 C C . ILE A 1 88 ? 7.729 5.302 12.004 1.00 93.31 88 ILE A C 1
ATOM 673 O O . ILE A 1 88 ? 8.647 6.067 11.720 1.00 93.31 88 ILE A O 1
ATOM 677 N N . ILE A 1 89 ? 7.708 4.009 11.676 1.00 95.44 89 ILE A N 1
ATOM 678 C CA . ILE A 1 89 ? 8.732 3.354 10.862 1.00 95.44 89 ILE A CA 1
ATOM 679 C C . ILE A 1 89 ? 8.064 2.778 9.615 1.00 95.44 89 ILE A C 1
ATOM 681 O O . ILE A 1 89 ? 6.986 2.185 9.705 1.00 95.44 89 ILE A O 1
ATOM 685 N N . GLU A 1 90 ? 8.707 2.967 8.467 1.00 97.25 90 GLU A N 1
ATOM 686 C CA . GLU A 1 90 ? 8.309 2.355 7.201 1.00 97.25 90 GLU A CA 1
ATOM 687 C C . GLU A 1 90 ? 9.510 1.660 6.562 1.00 97.25 90 GLU A C 1
ATOM 689 O O . GLU A 1 90 ? 10.599 2.230 6.519 1.00 97.25 90 GLU A O 1
ATOM 694 N N . GLU A 1 91 ? 9.309 0.454 6.040 1.00 97.25 91 GLU A N 1
ATOM 695 C CA . GLU A 1 91 ? 10.365 -0.341 5.408 1.00 97.25 91 GLU A CA 1
ATOM 696 C C . GLU A 1 91 ? 10.005 -0.730 3.973 1.00 97.25 91 GLU A C 1
ATOM 698 O O . GLU A 1 91 ? 8.845 -1.021 3.670 1.00 97.25 91 GLU A O 1
ATOM 703 N N . ALA A 1 92 ? 11.002 -0.750 3.086 1.00 97.38 92 ALA A N 1
ATOM 704 C CA . ALA A 1 92 ? 10.859 -1.181 1.699 1.00 97.38 92 ALA A CA 1
ATOM 705 C C . ALA A 1 92 ? 12.079 -2.011 1.244 1.00 97.38 92 ALA A C 1
ATOM 707 O O . ALA A 1 92 ? 13.208 -1.544 1.406 1.00 97.38 92 ALA A O 1
ATOM 708 N N . PRO A 1 93 ? 11.881 -3.178 0.604 1.00 96.06 93 PRO A N 1
ATOM 709 C CA . PRO A 1 93 ? 10.590 -3.813 0.338 1.00 96.06 93 PRO A CA 1
ATOM 710 C C . PRO A 1 93 ? 9.942 -4.382 1.611 1.00 96.06 93 PRO A C 1
ATOM 712 O O . PRO A 1 93 ? 10.616 -4.667 2.597 1.00 96.06 93 PRO A O 1
ATOM 715 N N . ALA A 1 94 ? 8.627 -4.601 1.581 1.00 94.94 94 ALA A N 1
ATOM 716 C CA . ALA A 1 94 ? 7.958 -5.400 2.604 1.00 94.94 94 ALA A CA 1
ATOM 717 C C . ALA A 1 94 ? 8.519 -6.836 2.595 1.00 94.94 94 ALA A C 1
ATOM 719 O O . ALA A 1 94 ? 8.386 -7.543 1.597 1.00 94.94 94 ALA A O 1
ATOM 720 N N . ILE A 1 95 ? 9.135 -7.267 3.700 1.00 92.38 95 ILE A N 1
ATOM 721 C CA . ILE A 1 95 ? 9.726 -8.616 3.848 1.00 92.38 95 ILE A CA 1
ATOM 722 C C . ILE A 1 95 ? 8.968 -9.512 4.834 1.00 92.38 95 ILE A C 1
ATOM 724 O O . ILE A 1 95 ? 9.232 -10.708 4.918 1.00 92.38 95 ILE A O 1
ATOM 728 N N . ILE A 1 96 ? 8.023 -8.942 5.583 1.00 93.19 96 ILE A N 1
ATOM 729 C CA . ILE A 1 96 ? 7.312 -9.629 6.667 1.00 93.19 96 ILE A CA 1
ATOM 730 C C . ILE A 1 96 ? 6.265 -10.644 6.166 1.00 93.19 96 ILE A C 1
ATOM 732 O O . ILE A 1 96 ? 5.856 -11.539 6.906 1.00 93.19 96 ILE A O 1
ATOM 736 N N . ALA A 1 97 ? 5.829 -10.509 4.911 1.00 92.44 97 ALA A N 1
ATOM 737 C CA . ALA A 1 97 ? 4.819 -11.355 4.287 1.00 92.44 97 ALA A CA 1
ATOM 738 C C . ALA A 1 97 ? 5.429 -12.272 3.210 1.00 92.44 97 ALA A C 1
ATOM 740 O O . ALA A 1 97 ? 6.417 -11.899 2.573 1.00 92.44 97 ALA A O 1
ATOM 741 N N . PRO A 1 98 ? 4.829 -13.452 2.948 1.00 94.94 98 PRO A N 1
ATOM 742 C CA . PRO A 1 98 ? 5.268 -14.331 1.871 1.00 94.94 98 PRO A CA 1
ATOM 743 C C . PRO A 1 98 ? 5.286 -13.615 0.518 1.00 94.94 98 PRO A C 1
ATOM 745 O O . PRO A 1 98 ? 4.366 -12.863 0.191 1.00 94.94 98 PRO A O 1
ATOM 748 N N . ARG A 1 99 ? 6.300 -13.902 -0.305 1.00 91.94 99 ARG A N 1
ATOM 749 C CA . ARG A 1 99 ? 6.471 -13.249 -1.611 1.00 91.94 99 ARG A CA 1
ATOM 750 C C . ARG A 1 99 ? 5.248 -13.403 -2.516 1.00 91.94 99 ARG A C 1
ATOM 752 O O . ARG A 1 99 ? 4.836 -12.432 -3.137 1.00 91.94 99 ARG A O 1
ATOM 759 N N . GLU A 1 100 ? 4.638 -14.586 -2.530 1.00 95.50 100 GLU A N 1
ATOM 760 C CA . GLU A 1 100 ? 3.424 -14.853 -3.308 1.00 95.50 100 GLU A CA 1
ATOM 761 C C . GLU A 1 100 ? 2.258 -13.942 -2.891 1.00 95.50 100 GLU A C 1
ATOM 763 O O . GLU A 1 100 ? 1.555 -13.402 -3.743 1.00 95.50 100 GLU A O 1
ATOM 768 N N . LEU A 1 101 ? 2.083 -13.704 -1.586 1.00 95.62 101 LEU A N 1
ATOM 769 C CA . LEU A 1 101 ? 1.051 -12.800 -1.080 1.00 95.62 101 LEU A CA 1
ATOM 770 C C . LEU A 1 101 ? 1.320 -11.355 -1.519 1.00 95.62 101 LEU A C 1
ATOM 772 O O . LEU A 1 101 ? 0.403 -10.669 -1.965 1.00 95.62 101 LEU A O 1
ATOM 776 N N . LEU A 1 102 ? 2.573 -10.904 -1.443 1.00 95.56 102 LEU A N 1
ATOM 777 C CA . LEU A 1 102 ? 2.961 -9.567 -1.901 1.00 95.56 102 LEU A CA 1
ATOM 778 C C . LEU A 1 102 ? 2.723 -9.394 -3.406 1.00 95.56 102 LEU A C 1
ATOM 780 O O . LEU A 1 102 ? 2.178 -8.380 -3.827 1.00 95.56 102 LEU A O 1
ATOM 784 N N . GLU A 1 103 ? 3.036 -10.401 -4.218 1.00 94.06 103 GLU A N 1
ATOM 785 C CA . GLU A 1 103 ? 2.758 -10.378 -5.658 1.00 94.06 103 GLU A CA 1
ATOM 786 C C . GLU A 1 103 ? 1.253 -10.334 -5.959 1.00 94.06 103 GLU A C 1
ATOM 788 O O . GLU A 1 103 ? 0.817 -9.627 -6.871 1.00 94.06 103 GLU A O 1
ATOM 793 N N . GLN A 1 104 ? 0.434 -11.047 -5.181 1.00 97.19 104 GLN A N 1
ATOM 794 C CA . GLN A 1 104 ? -1.026 -10.959 -5.281 1.00 97.19 104 GLN A CA 1
ATOM 795 C C . GLN A 1 104 ? -1.535 -9.562 -4.901 1.00 97.19 104 GLN A C 1
ATOM 797 O O . GLN A 1 104 ? -2.397 -9.017 -5.598 1.00 97.19 104 GLN A O 1
ATOM 802 N N . MET A 1 105 ? -0.988 -8.959 -3.840 1.00 97.81 105 MET A N 1
ATOM 803 C CA . MET A 1 105 ? -1.300 -7.585 -3.438 1.00 97.81 105 MET A CA 1
ATOM 804 C C . MET A 1 105 ? -0.931 -6.585 -4.537 1.00 97.81 105 MET A C 1
ATOM 806 O O . MET A 1 105 ? -1.748 -5.733 -4.887 1.00 97.81 105 MET A O 1
ATOM 810 N N . G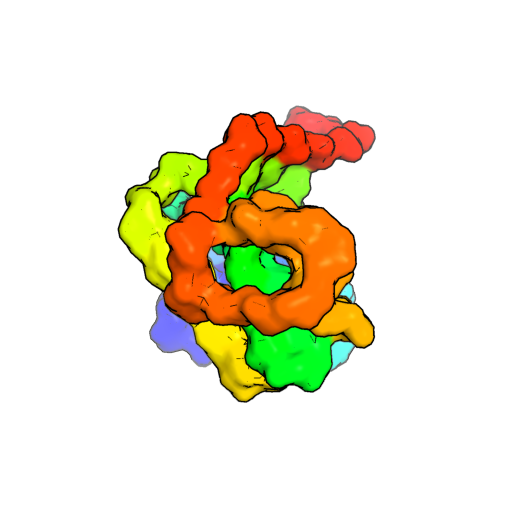LU A 1 106 ? 0.262 -6.711 -5.120 1.00 97.25 106 GLU A N 1
ATOM 811 C CA . GLU A 1 106 ? 0.735 -5.853 -6.207 1.00 97.25 106 GLU A CA 1
ATOM 812 C C . GLU A 1 106 ? -0.179 -5.942 -7.436 1.00 97.25 106 GLU A C 1
ATOM 814 O O . GLU A 1 106 ? -0.673 -4.920 -7.923 1.00 97.25 106 GLU A O 1
ATOM 819 N N . LYS A 1 107 ? -0.507 -7.162 -7.881 1.00 96.62 107 LYS A N 1
ATOM 820 C CA . LYS A 1 107 ? -1.438 -7.395 -9.000 1.00 96.62 107 LYS A CA 1
ATOM 821 C C . LYS A 1 107 ? -2.831 -6.837 -8.718 1.00 96.62 107 LYS A C 1
ATOM 823 O O . LYS A 1 107 ? -3.470 -6.281 -9.614 1.00 96.62 107 LYS A O 1
ATOM 828 N N . ALA A 1 108 ? -3.331 -6.985 -7.492 1.00 98.19 108 ALA A N 1
ATOM 829 C CA . ALA A 1 108 ? -4.630 -6.448 -7.101 1.00 98.19 108 ALA A CA 1
ATOM 830 C C . ALA A 1 108 ? -4.650 -4.914 -7.120 1.00 98.19 108 ALA A C 1
ATOM 832 O O . ALA A 1 108 ? -5.605 -4.330 -7.638 1.00 98.19 108 ALA A O 1
ATOM 833 N N . ALA A 1 109 ? -3.595 -4.271 -6.620 1.00 98.19 109 ALA A N 1
ATOM 834 C CA . ALA A 1 109 ? -3.466 -2.820 -6.614 1.00 98.19 109 ALA A CA 1
ATOM 835 C C . ALA A 1 109 ? -3.353 -2.245 -8.039 1.00 98.19 109 ALA A C 1
ATOM 837 O O . ALA A 1 109 ? -4.066 -1.295 -8.368 1.00 98.19 109 ALA A O 1
ATOM 838 N N . VAL A 1 110 ? -2.556 -2.868 -8.916 1.00 97.94 110 VAL A N 1
ATOM 839 C CA . VAL A 1 110 ? -2.459 -2.484 -10.339 1.00 97.94 110 VAL A CA 1
ATOM 840 C C . VAL A 1 110 ? -3.808 -2.628 -11.040 1.00 97.94 110 VAL A C 1
ATOM 842 O O . VAL A 1 110 ? -4.251 -1.706 -11.725 1.00 97.94 110 VAL A O 1
ATOM 845 N N . ARG A 1 111 ? -4.500 -3.758 -10.845 1.00 97.81 111 ARG A N 1
ATOM 846 C CA . ARG A 1 111 ? -5.836 -3.974 -11.419 1.00 97.81 111 ARG A CA 1
ATOM 847 C C . ARG A 1 111 ? -6.825 -2.900 -10.984 1.00 97.81 111 ARG A C 1
ATOM 849 O O . ARG A 1 111 ? -7.538 -2.374 -11.832 1.00 97.81 111 ARG A O 1
ATOM 856 N N . LEU A 1 112 ? -6.865 -2.572 -9.692 1.00 98.12 112 LEU A N 1
ATOM 857 C CA . LEU A 1 112 ? -7.747 -1.526 -9.180 1.00 98.12 112 LEU A CA 1
ATOM 858 C C . LEU A 1 112 ? -7.436 -0.175 -9.836 1.00 98.12 112 LEU A C 1
ATOM 860 O O . LEU A 1 112 ? -8.358 0.488 -10.304 1.00 98.12 112 LEU A O 1
ATOM 864 N N . ALA A 1 113 ? -6.157 0.198 -9.926 1.00 97.75 113 ALA A N 1
ATOM 865 C CA . ALA A 1 113 ? -5.728 1.444 -10.557 1.00 97.75 113 ALA A CA 1
ATOM 866 C C . ALA A 1 113 ? -6.131 1.523 -12.039 1.00 97.75 113 ALA A C 1
ATOM 868 O O . ALA A 1 113 ? -6.697 2.534 -12.457 1.00 97.75 113 ALA A O 1
ATOM 869 N N . LYS A 1 114 ? -5.925 0.443 -12.810 1.00 96.38 114 LYS A N 1
ATOM 870 C CA . LYS A 1 114 ? -6.376 0.349 -14.211 1.00 96.38 114 LYS A CA 1
ATOM 871 C C . LYS A 1 114 ? -7.905 0.469 -14.313 1.00 96.38 114 LYS A C 1
ATOM 873 O O . LYS A 1 114 ? -8.404 1.230 -15.134 1.00 96.38 114 LYS A O 1
ATOM 878 N N . MET A 1 115 ? -8.655 -0.231 -13.455 1.00 97.56 115 MET A N 1
ATOM 879 C CA . MET A 1 115 ? -10.127 -0.238 -13.478 1.00 97.56 115 MET A CA 1
ATOM 880 C C . MET A 1 115 ? -10.752 1.137 -13.222 1.00 97.56 115 MET A C 1
ATOM 882 O O . MET A 1 115 ? -11.782 1.448 -13.814 1.00 97.56 115 MET A O 1
ATOM 886 N N . VAL A 1 116 ? -10.161 1.946 -12.340 1.00 97.25 116 VAL A N 1
ATOM 887 C CA . VAL A 1 116 ? -10.677 3.291 -12.028 1.00 97.25 116 VAL A CA 1
ATOM 888 C C . VAL A 1 116 ? -10.091 4.383 -12.926 1.00 97.25 116 VAL A C 1
ATOM 890 O O . VAL A 1 116 ? -10.413 5.551 -12.731 1.00 97.25 116 VAL A O 1
ATOM 893 N N . GLY A 1 117 ? -9.224 4.027 -13.883 1.00 95.69 117 GLY A N 1
ATOM 894 C CA . GLY A 1 117 ? -8.522 4.996 -14.726 1.00 95.69 117 GLY A CA 1
ATOM 895 C C . GLY A 1 117 ? -7.646 5.945 -13.907 1.00 95.69 117 GLY A C 1
ATOM 896 O O . GLY A 1 117 ? -7.655 7.151 -14.144 1.00 95.69 117 GLY A O 1
ATOM 897 N N . TYR A 1 118 ? -6.949 5.421 -12.893 1.00 96.38 118 TYR A N 1
ATOM 898 C CA . TYR A 1 118 ? -6.102 6.231 -12.022 1.00 96.38 118 TYR A CA 1
ATOM 899 C C . TYR A 1 118 ? -4.974 6.876 -12.833 1.00 96.38 118 TYR A C 1
ATOM 901 O O . TYR A 1 118 ? -4.252 6.187 -13.547 1.00 96.38 118 TYR A O 1
ATOM 909 N N . ILE A 1 119 ? -4.801 8.189 -12.695 1.00 95.00 119 ILE A N 1
ATOM 910 C CA . ILE A 1 119 ? -3.733 8.946 -13.352 1.00 95.00 119 ILE A CA 1
ATOM 911 C C . ILE A 1 119 ? -2.942 9.650 -12.256 1.00 95.00 119 ILE A C 1
ATOM 913 O O . ILE A 1 119 ? -3.445 10.569 -11.611 1.00 95.00 119 ILE A O 1
ATOM 917 N N . ALA A 1 120 ? -1.702 9.213 -12.049 1.00 88.75 120 ALA A N 1
ATOM 918 C CA . ALA A 1 120 ? -0.780 9.831 -11.099 1.00 88.75 120 ALA A CA 1
ATOM 919 C C . ALA A 1 120 ? 0.163 10.822 -11.791 1.00 88.75 120 ALA A C 1
ATOM 921 O O . ALA A 1 120 ? 0.511 11.852 -11.221 1.00 88.75 120 ALA A O 1
ATOM 922 N N . MET A 1 121 ? 0.577 10.502 -13.020 1.00 87.75 121 MET A N 1
ATOM 923 C CA . MET A 1 121 ? 1.593 11.242 -13.764 1.00 87.75 121 MET A CA 1
ATOM 924 C C . MET A 1 121 ? 1.061 11.705 -15.121 1.00 87.75 121 MET A C 1
ATOM 926 O O . MET A 1 121 ? 0.355 10.974 -15.814 1.00 87.75 121 MET A O 1
ATOM 930 N N . GLY A 1 122 ? 1.457 12.912 -15.535 1.00 88.56 122 GLY A N 1
ATOM 931 C CA . GLY A 1 122 ? 1.148 13.455 -16.866 1.00 88.56 122 GLY A CA 1
ATOM 932 C C . GLY A 1 122 ? 2.064 12.954 -17.991 1.00 88.56 122 GLY A C 1
ATOM 933 O O . GLY A 1 122 ? 1.889 13.347 -19.138 1.00 88.56 122 GLY A O 1
ATOM 934 N N . ILE A 1 123 ? 3.056 12.117 -17.672 1.00 91.75 123 ILE A N 1
ATOM 935 C CA . ILE A 1 123 ? 4.022 11.552 -18.623 1.00 91.75 123 ILE A CA 1
ATOM 936 C C . ILE A 1 123 ? 3.796 10.044 -18.689 1.00 91.75 123 ILE A C 1
ATOM 938 O O . ILE A 1 123 ? 3.649 9.405 -17.647 1.00 91.75 123 ILE A O 1
ATOM 942 N N . CYS A 1 124 ? 3.805 9.475 -19.898 1.00 95.44 124 CYS A N 1
ATOM 943 C CA . CYS A 1 124 ? 3.674 8.032 -20.067 1.00 95.44 124 CYS A CA 1
ATOM 944 C C . CYS A 1 124 ? 4.821 7.287 -19.365 1.00 95.44 124 CYS A C 1
ATOM 946 O O . CYS A 1 124 ? 5.989 7.650 -19.528 1.00 95.44 124 CYS A O 1
ATOM 948 N N . LEU A 1 125 ? 4.506 6.213 -18.641 1.00 96.81 125 LEU A N 1
ATOM 949 C CA . LEU A 1 125 ? 5.439 5.483 -17.777 1.00 96.81 125 LEU A CA 1
ATOM 950 C C . LEU A 1 125 ? 6.679 5.002 -18.534 1.00 96.81 125 LEU A C 1
ATOM 952 O O . LEU A 1 125 ? 7.797 5.151 -18.052 1.00 96.81 125 LEU A O 1
ATOM 956 N N . HIS A 1 126 ? 6.498 4.507 -19.761 1.00 96.06 126 HIS A N 1
ATOM 957 C CA . HIS A 1 126 ? 7.593 4.037 -20.618 1.00 96.06 126 HIS A CA 1
ATOM 958 C C . HIS A 1 126 ? 8.577 5.141 -21.049 1.00 96.06 126 HIS A C 1
ATOM 960 O O . HIS A 1 126 ? 9.605 4.830 -21.642 1.00 96.06 126 HIS A O 1
ATOM 966 N N . ARG A 1 127 ? 8.287 6.419 -20.773 1.00 96.06 127 ARG A N 1
ATOM 967 C CA . ARG A 1 127 ? 9.183 7.560 -21.028 1.00 96.06 127 ARG A CA 1
ATOM 968 C C . ARG A 1 127 ? 9.868 8.072 -19.761 1.00 96.06 127 ARG A C 1
ATOM 970 O O . ARG A 1 127 ? 10.670 8.998 -19.840 1.00 96.06 127 ARG A O 1
ATOM 977 N N . ILE A 1 128 ? 9.552 7.506 -18.596 1.00 96.06 128 ILE A N 1
ATOM 978 C CA . ILE A 1 128 ? 10.194 7.868 -17.334 1.00 96.06 128 ILE A CA 1
ATOM 979 C C . ILE A 1 128 ? 11.485 7.061 -17.219 1.00 96.06 128 ILE A C 1
ATOM 981 O O . ILE A 1 128 ? 11.441 5.839 -17.096 1.00 96.06 128 ILE A O 1
ATOM 985 N N . LYS A 1 129 ? 12.629 7.753 -17.233 1.00 96.94 129 LYS A N 1
ATOM 986 C CA . LYS A 1 129 ? 13.974 7.155 -17.181 1.00 96.94 129 LYS A CA 1
ATOM 987 C C . LYS A 1 129 ? 14.108 6.072 -16.107 1.00 96.94 129 LYS A C 1
ATOM 989 O O . LYS A 1 129 ? 14.564 4.973 -16.404 1.00 96.94 129 LYS A O 1
ATOM 994 N N . ASP A 1 130 ? 13.679 6.367 -14.883 1.00 95.88 130 ASP A N 1
ATOM 995 C CA . ASP A 1 130 ? 13.823 5.438 -13.758 1.00 95.88 130 ASP A CA 1
ATOM 996 C C . ASP A 1 130 ? 12.911 4.213 -13.890 1.00 95.88 130 ASP A C 1
ATOM 998 O O . ASP A 1 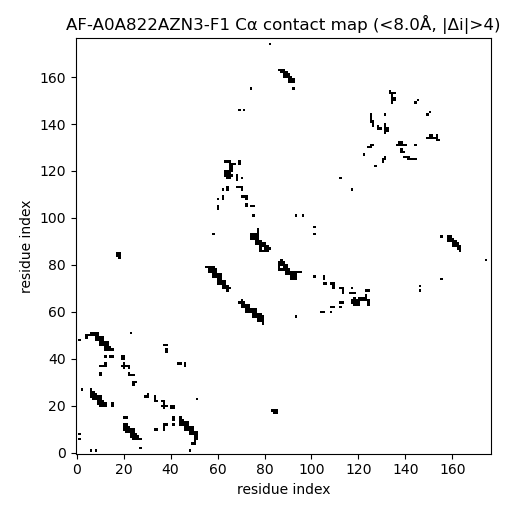130 ? 13.292 3.122 -13.481 1.00 95.88 130 ASP A O 1
ATOM 1002 N N . ILE A 1 131 ? 11.745 4.354 -14.534 1.00 96.38 131 ILE A N 1
ATOM 1003 C CA . ILE A 1 131 ? 10.889 3.209 -14.865 1.00 96.38 131 ILE A CA 1
ATOM 1004 C C . ILE A 1 131 ? 11.542 2.359 -15.952 1.00 96.38 131 ILE A C 1
ATOM 1006 O O . ILE A 1 131 ? 11.550 1.140 -15.840 1.00 96.38 131 ILE A O 1
ATOM 1010 N N . ARG A 1 132 ? 12.145 2.967 -16.980 1.00 97.12 132 ARG A N 1
ATOM 1011 C CA . ARG A 1 132 ? 12.875 2.200 -18.002 1.00 97.12 132 ARG A CA 1
ATOM 1012 C C . ARG A 1 132 ? 14.008 1.389 -17.377 1.00 97.12 132 ARG A C 1
ATOM 1014 O O . ARG A 1 132 ? 14.068 0.183 -17.584 1.00 97.12 132 ARG A O 1
ATOM 1021 N N . LEU A 1 133 ? 14.825 2.027 -16.540 1.00 96.50 133 LEU A N 1
ATOM 1022 C CA . LEU A 1 133 ? 15.902 1.363 -15.801 1.00 96.50 133 LEU A CA 1
ATOM 1023 C C . LEU A 1 133 ? 15.386 0.234 -14.900 1.00 96.50 133 LEU A C 1
ATOM 1025 O O . LEU A 1 133 ? 15.973 -0.843 -14.881 1.00 96.50 133 LEU A O 1
ATOM 1029 N N . LEU A 1 134 ? 14.275 0.455 -14.191 1.00 96.06 134 LEU A N 1
ATOM 1030 C CA . LEU A 1 134 ? 13.648 -0.550 -13.327 1.00 96.06 134 LEU A CA 1
ATOM 1031 C C . LEU A 1 134 ? 13.218 -1.814 -14.094 1.00 96.06 134 LEU A C 1
ATOM 1033 O O . LEU A 1 134 ? 13.221 -2.905 -13.526 1.00 96.06 134 LEU A O 1
ATOM 1037 N N . TYR A 1 135 ? 12.855 -1.661 -15.367 1.00 96.69 135 TYR A N 1
ATOM 1038 C CA . TYR A 1 135 ? 12.419 -2.737 -16.259 1.00 96.69 135 TYR A CA 1
ATOM 1039 C C . TYR A 1 135 ? 13.523 -3.229 -17.218 1.00 96.69 135 TYR A C 1
ATOM 1041 O O . TYR A 1 135 ? 13.223 -3.962 -18.159 1.00 96.69 135 TYR A O 1
ATOM 1049 N N . GLY A 1 136 ? 14.787 -2.840 -17.001 1.00 95.56 136 GLY A N 1
ATOM 1050 C CA . GLY A 1 136 ? 15.928 -3.299 -17.807 1.00 95.56 136 GLY A CA 1
ATOM 1051 C C . GLY A 1 136 ? 16.010 -2.686 -19.213 1.00 95.56 136 GLY A C 1
ATOM 1052 O O . GLY A 1 136 ? 16.667 -3.226 -20.101 1.00 95.56 136 GLY A O 1
ATOM 1053 N N . GLU A 1 137 ? 15.336 -1.562 -19.447 1.00 97.06 137 GLU A N 1
ATOM 1054 C CA . GLU A 1 137 ? 15.247 -0.897 -20.748 1.00 97.06 137 GLU A CA 1
ATOM 1055 C C . GLU A 1 137 ? 16.216 0.296 -20.865 1.00 97.06 137 GLU A C 1
ATOM 1057 O O . GLU A 1 137 ? 16.646 0.884 -19.871 1.00 97.06 137 GLU A O 1
ATOM 1062 N N . GLU A 1 138 ? 16.540 0.703 -22.101 1.00 97.00 138 GLU A N 1
ATOM 1063 C CA . GLU A 1 138 ? 17.454 1.832 -22.357 1.00 97.00 138 GLU A CA 1
ATOM 1064 C C . GLU A 1 138 ? 16.912 3.144 -21.740 1.00 97.00 138 GLU A C 1
ATOM 1066 O O . GLU A 1 138 ? 15.769 3.498 -22.028 1.00 97.00 138 GLU A O 1
ATOM 1071 N N . PRO A 1 139 ? 17.681 3.878 -20.910 1.00 97.06 139 PRO A N 1
ATOM 1072 C CA . PRO A 1 139 ? 17.156 4.961 -20.073 1.00 97.06 139 PRO A CA 1
ATOM 1073 C C . PRO A 1 139 ? 16.460 6.115 -20.812 1.00 97.06 139 PRO A C 1
ATOM 1075 O O . PRO A 1 139 ? 15.544 6.719 -20.250 1.00 97.06 139 PRO A O 1
ATOM 1078 N N . TYR A 1 140 ? 16.880 6.447 -22.033 1.00 96.38 140 TYR A N 1
ATOM 1079 C CA . TYR A 1 140 ? 16.329 7.558 -22.823 1.00 96.38 140 TYR A CA 1
ATOM 1080 C C . TYR A 1 140 ? 15.441 7.091 -23.985 1.00 96.38 140 TYR A C 1
ATOM 1082 O O . TYR A 1 140 ? 15.051 7.886 -24.846 1.00 96.38 140 TYR A O 1
ATOM 1090 N N . GLY A 1 141 ? 15.077 5.810 -23.980 1.00 95.38 141 GLY A N 1
ATOM 1091 C CA . GLY A 1 141 ? 14.288 5.187 -25.020 1.00 95.38 141 GLY A CA 1
ATOM 1092 C C . GLY A 1 141 ? 12.843 5.663 -24.985 1.00 95.38 141 GLY A C 1
ATOM 1093 O O . GLY A 1 141 ? 12.294 6.039 -23.951 1.00 95.38 141 GLY A O 1
ATOM 1094 N N . ILE A 1 142 ? 12.194 5.606 -26.143 1.00 94.94 142 ILE A N 1
ATOM 1095 C CA . ILE A 1 142 ? 10.768 5.936 -26.284 1.00 94.94 142 ILE A CA 1
ATOM 1096 C C . ILE A 1 142 ? 9.920 4.726 -26.671 1.00 94.94 142 ILE A C 1
ATOM 1098 O O . ILE A 1 142 ? 8.704 4.855 -26.817 1.00 94.94 142 ILE A O 1
ATOM 1102 N N . SER A 1 143 ? 10.541 3.552 -26.839 1.00 95.38 143 SER A N 1
ATOM 1103 C CA . SER A 1 143 ? 9.821 2.325 -27.166 1.00 95.38 143 SER A CA 1
ATOM 1104 C C . SER A 1 143 ? 8.777 2.018 -26.084 1.00 95.38 143 SER A C 1
ATOM 1106 O O . SER A 1 143 ? 9.032 2.262 -24.897 1.00 95.38 143 SER A O 1
ATOM 1108 N N . PRO A 1 144 ? 7.588 1.518 -26.454 1.00 94.69 144 PRO A N 1
ATOM 1109 C CA . PRO A 1 144 ? 6.645 0.989 -25.480 1.00 94.69 144 PRO A CA 1
ATOM 1110 C C . PRO A 1 144 ? 7.287 -0.130 -24.653 1.00 94.69 144 PRO A C 1
ATOM 1112 O O . PRO A 1 144 ? 8.072 -0.917 -25.181 1.00 94.69 144 PRO A O 1
ATOM 1115 N N . ILE A 1 145 ? 6.929 -0.205 -23.372 1.00 96.19 145 ILE A N 1
ATOM 1116 C CA . ILE A 1 145 ? 7.296 -1.308 -22.478 1.00 96.19 145 ILE A CA 1
ATOM 1117 C C . ILE A 1 145 ? 6.030 -2.123 -22.236 1.00 96.19 145 ILE A C 1
ATOM 1119 O O . ILE A 1 145 ? 4.987 -1.556 -21.906 1.00 96.19 145 ILE A O 1
ATOM 1123 N N . ASN A 1 146 ? 6.109 -3.443 -22.403 1.00 95.38 146 ASN A N 1
ATOM 1124 C CA . ASN A 1 146 ? 5.038 -4.329 -21.964 1.00 95.38 146 ASN A CA 1
ATOM 1125 C C . ASN A 1 146 ? 5.168 -4.532 -20.450 1.00 95.38 146 ASN A C 1
ATOM 1127 O O . ASN A 1 146 ? 5.987 -5.323 -19.997 1.00 95.38 146 ASN A O 1
ATOM 1131 N N . PHE A 1 147 ? 4.394 -3.779 -19.670 1.00 95.56 147 PHE A N 1
ATOM 1132 C CA . PHE A 1 147 ? 4.439 -3.861 -18.210 1.00 95.56 147 PHE A CA 1
ATOM 1133 C C . PHE A 1 147 ? 3.755 -5.111 -17.642 1.00 95.56 147 PHE A C 1
ATOM 1135 O O . PHE A 1 147 ? 4.044 -5.482 -16.505 1.00 95.56 147 PHE A O 1
ATOM 1142 N N . ASP A 1 148 ? 2.866 -5.748 -18.409 1.00 92.00 148 ASP A N 1
ATOM 1143 C CA . ASP A 1 148 ? 2.165 -6.965 -17.990 1.00 92.00 148 ASP A CA 1
ATOM 1144 C C . ASP A 1 148 ? 3.045 -8.215 -18.202 1.00 92.00 148 ASP A C 1
ATOM 1146 O O . ASP A 1 148 ? 3.015 -9.139 -17.390 1.00 92.00 148 ASP A O 1
ATOM 1150 N N . GLU A 1 149 ? 3.887 -8.210 -19.241 1.00 93.38 149 GLU A N 1
ATOM 1151 C CA . GLU A 1 149 ? 4.878 -9.256 -19.537 1.00 93.38 149 GLU A CA 1
ATOM 1152 C C . GLU A 1 149 ? 6.243 -8.628 -1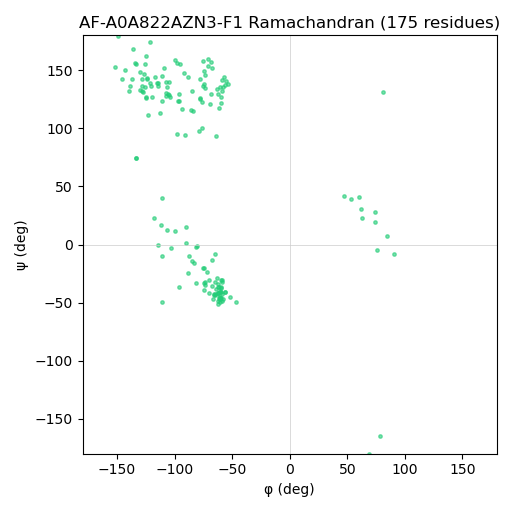9.874 1.00 93.38 149 GLU A C 1
ATOM 1154 O O . GLU A 1 149 ? 6.639 -8.554 -21.045 1.00 93.38 149 GLU A O 1
ATOM 1159 N N . PRO A 1 150 ? 6.969 -8.116 -18.866 1.00 92.94 150 PRO A N 1
ATOM 1160 C CA . PRO A 1 150 ? 8.233 -7.440 -19.103 1.00 92.94 150 PRO A CA 1
ATOM 1161 C C . PRO A 1 150 ? 9.346 -8.437 -19.432 1.00 92.94 150 PRO A C 1
ATOM 1163 O O . PRO A 1 150 ? 9.368 -9.561 -18.929 1.00 92.94 150 PRO A O 1
ATOM 1166 N N . ARG A 1 151 ? 10.318 -7.999 -20.242 1.00 90.69 151 ARG A N 1
ATOM 1167 C CA . ARG A 1 151 ? 11.519 -8.793 -20.563 1.00 90.69 151 ARG A CA 1
ATOM 1168 C C . ARG A 1 151 ? 12.334 -9.116 -19.315 1.00 90.69 151 ARG A C 1
ATOM 1170 O O . ARG A 1 151 ? 12.801 -10.240 -19.160 1.00 90.69 151 ARG A O 1
ATOM 1177 N N . GLU A 1 152 ? 12.460 -8.136 -18.426 1.00 91.75 152 GLU A N 1
ATOM 1178 C CA . GLU A 1 152 ? 13.051 -8.294 -17.105 1.00 91.75 152 GLU A CA 1
ATOM 1179 C C . GLU A 1 152 ? 12.020 -7.939 -16.039 1.00 91.75 152 GLU A C 1
ATOM 1181 O O . GLU A 1 152 ? 11.405 -6.875 -16.067 1.00 91.75 152 GLU A O 1
ATOM 1186 N N . THR A 1 153 ? 11.809 -8.846 -15.086 1.00 91.44 153 THR A N 1
ATOM 1187 C CA . THR A 1 153 ? 10.920 -8.581 -13.953 1.00 91.44 153 THR A CA 1
ATOM 1188 C C . THR A 1 153 ? 11.623 -7.654 -12.961 1.00 91.44 153 THR A C 1
ATOM 1190 O O . THR A 1 153 ? 12.675 -8.047 -12.442 1.00 91.44 153 THR A O 1
ATOM 1193 N N . PRO A 1 154 ? 11.046 -6.478 -12.639 1.00 93.50 154 PRO A N 1
ATOM 1194 C CA . PRO A 1 154 ? 11.595 -5.591 -11.625 1.00 93.50 154 PRO A CA 1
ATOM 1195 C C . PRO A 1 154 ? 11.812 -6.301 -10.291 1.00 93.50 154 PRO A C 1
ATOM 1197 O O . PRO A 1 154 ? 10.954 -7.055 -9.822 1.00 93.50 154 PRO A O 1
ATOM 1200 N N . LYS A 1 155 ? 12.945 -6.023 -9.647 1.00 91.69 155 LYS A N 1
ATOM 1201 C CA . LYS A 1 155 ? 13.253 -6.502 -8.296 1.00 91.69 155 LYS A CA 1
ATOM 1202 C C . LYS A 1 155 ? 13.677 -5.327 -7.418 1.00 91.69 155 LYS A C 1
ATOM 1204 O O . LYS A 1 155 ? 14.389 -4.451 -7.908 1.00 91.69 155 LYS A O 1
ATOM 1209 N N . PRO A 1 156 ? 13.286 -5.304 -6.133 1.00 91.75 156 PRO A N 1
ATOM 1210 C CA . PRO A 1 156 ? 13.831 -4.339 -5.190 1.00 91.75 156 PRO A CA 1
ATOM 1211 C C . PRO A 1 156 ? 15.360 -4.444 -5.144 1.00 91.75 156 PRO A C 1
ATOM 1213 O O . PRO A 1 156 ? 15.907 -5.549 -5.119 1.00 91.75 156 PRO A O 1
ATOM 1216 N N . HIS A 1 157 ? 16.043 -3.301 -5.116 1.00 92.94 157 HIS A N 1
ATOM 1217 C CA . HIS A 1 157 ? 17.489 -3.236 -4.936 1.00 92.94 157 HIS A CA 1
ATOM 1218 C C . HIS A 1 157 ? 17.814 -2.583 -3.591 1.00 92.94 157 HIS A C 1
ATOM 1220 O O . HIS A 1 157 ? 17.557 -1.397 -3.394 1.00 92.94 157 HIS A O 1
ATOM 1226 N N . GLY A 1 158 ? 18.389 -3.367 -2.678 1.00 95.19 158 GLY A N 1
ATOM 1227 C CA . GLY A 1 158 ? 18.675 -2.933 -1.311 1.00 95.19 158 GLY A CA 1
ATOM 1228 C C . GLY A 1 158 ? 17.445 -2.943 -0.400 1.00 95.19 158 GLY A C 1
ATOM 1229 O O . GLY A 1 158 ? 16.426 -3.559 -0.710 1.00 95.19 158 GLY A O 1
ATOM 1230 N N . HIS A 1 159 ? 17.578 -2.269 0.743 1.00 97.00 159 HIS A N 1
ATOM 1231 C CA . HIS A 1 159 ? 16.526 -2.100 1.745 1.00 97.00 159 HIS A CA 1
ATOM 1232 C C . HIS A 1 159 ? 16.558 -0.662 2.255 1.00 97.00 159 HIS A C 1
ATOM 1234 O O . HIS A 1 159 ? 17.634 -0.121 2.517 1.00 97.00 159 HIS A O 1
ATOM 1240 N N . ALA A 1 160 ? 15.392 -0.045 2.386 1.00 97.69 160 ALA A N 1
ATOM 1241 C CA . ALA A 1 160 ? 15.239 1.314 2.877 1.00 97.69 160 ALA A CA 1
ATOM 1242 C C . ALA A 1 160 ? 14.340 1.326 4.113 1.00 97.69 160 ALA A C 1
ATOM 1244 O O . ALA A 1 160 ? 13.316 0.646 4.147 1.00 97.69 160 ALA A O 1
ATOM 1245 N N . ILE A 1 161 ? 14.721 2.134 5.103 1.00 97.50 161 ILE A N 1
ATOM 1246 C CA . ILE A 1 161 ? 13.952 2.375 6.324 1.00 97.50 161 ILE A CA 1
ATOM 1247 C C . ILE A 1 161 ? 13.748 3.882 6.450 1.00 97.50 161 ILE A C 1
ATOM 1249 O O . ILE A 1 161 ? 14.710 4.650 6.407 1.00 97.50 161 ILE A O 1
ATOM 1253 N N . ALA A 1 162 ? 12.501 4.303 6.615 1.00 97.25 162 ALA A N 1
ATOM 1254 C CA . ALA A 1 162 ? 12.145 5.664 6.976 1.00 97.25 162 ALA A CA 1
ATOM 1255 C C . ALA A 1 162 ? 11.717 5.706 8.444 1.00 97.25 162 ALA A C 1
ATOM 1257 O O . ALA A 1 162 ? 10.999 4.824 8.912 1.00 97.25 162 ALA A O 1
ATOM 1258 N N . ALA A 1 163 ? 12.138 6.750 9.158 1.00 96.69 163 ALA A N 1
ATOM 1259 C CA . ALA A 1 163 ? 11.761 6.987 10.544 1.00 96.69 163 ALA A CA 1
ATOM 1260 C C . ALA A 1 163 ? 11.212 8.403 10.711 1.00 96.69 163 ALA A C 1
ATOM 1262 O O . ALA A 1 163 ? 11.820 9.382 10.270 1.00 96.69 163 ALA A O 1
ATOM 1263 N N . ARG A 1 164 ? 10.063 8.519 11.375 1.00 93.75 164 ARG A N 1
ATOM 1264 C CA . ARG A 1 164 ? 9.466 9.806 11.717 1.00 93.75 164 ARG A CA 1
ATOM 1265 C C . ARG A 1 164 ? 10.053 10.328 13.024 1.00 93.75 164 ARG A C 1
ATOM 1267 O O . ARG A 1 164 ? 9.821 9.755 14.084 1.00 93.75 164 ARG A O 1
ATOM 1274 N N . ILE A 1 165 ? 10.760 11.451 12.942 1.00 91.75 165 ILE A N 1
ATOM 1275 C CA . ILE A 1 165 ? 11.316 12.155 14.102 1.00 91.75 165 ILE A CA 1
ATOM 1276 C C . ILE A 1 165 ? 10.354 13.276 14.513 1.00 91.75 165 ILE A C 1
ATOM 1278 O O . ILE A 1 165 ? 9.920 14.071 13.678 1.00 91.75 165 ILE A O 1
ATOM 1282 N N . THR A 1 166 ? 10.008 13.329 15.799 1.00 87.00 166 THR A N 1
ATOM 1283 C CA . THR A 1 166 ? 9.115 14.335 16.398 1.00 87.00 166 THR A CA 1
ATOM 1284 C C . THR A 1 166 ? 9.704 14.829 17.720 1.00 87.00 166 THR A C 1
ATOM 1286 O O . THR A 1 166 ? 10.652 14.248 18.242 1.00 87.00 166 THR A O 1
ATOM 1289 N N . SER A 1 167 ? 9.147 15.907 18.274 1.00 88.38 167 SER A N 1
ATOM 1290 C CA . SER A 1 167 ? 9.453 16.372 19.634 1.00 88.38 167 SER A CA 1
ATOM 1291 C C . SER A 1 167 ? 8.531 15.748 20.694 1.00 88.38 167 SER A C 1
ATOM 1293 O O . SER A 1 167 ? 8.418 16.284 21.793 1.00 88.38 167 SER A O 1
ATOM 1295 N N . GLU A 1 168 ? 7.801 14.680 20.358 1.00 81.69 168 GLU A N 1
ATOM 1296 C CA . GLU A 1 168 ? 6.868 14.027 21.280 1.00 81.69 168 GLU A CA 1
ATOM 1297 C C . GLU A 1 168 ? 7.637 13.223 22.330 1.00 81.69 168 GLU A C 1
ATOM 1299 O O . GLU A 1 168 ? 8.544 12.460 21.998 1.00 81.69 168 GLU A O 1
ATOM 1304 N N . ASN A 1 169 ? 7.242 13.349 23.597 1.00 81.12 169 ASN A N 1
ATOM 1305 C CA . ASN A 1 169 ? 7.828 12.555 24.667 1.00 81.12 169 ASN A CA 1
ATOM 1306 C C . ASN A 1 169 ? 7.411 11.072 24.503 1.00 81.12 169 ASN A C 1
ATOM 1308 O O . ASN A 1 169 ? 6.209 10.764 24.472 1.00 81.12 169 ASN A O 1
ATOM 1312 N N . PRO A 1 170 ? 8.357 10.124 24.352 1.00 77.38 170 PRO A N 1
ATOM 1313 C CA . PRO A 1 170 ? 8.025 8.704 24.255 1.00 77.38 170 PRO A CA 1
ATOM 1314 C C . PRO A 1 170 ? 7.357 8.166 25.526 1.00 77.38 170 PRO A C 1
ATOM 1316 O O . PRO A 1 170 ? 6.501 7.292 25.413 1.00 77.38 170 PRO A O 1
ATOM 1319 N N . ASP A 1 171 ? 7.659 8.738 26.692 1.00 79.50 171 ASP A N 1
ATOM 1320 C CA . ASP A 1 171 ? 7.203 8.230 27.991 1.00 79.50 171 ASP A CA 1
ATOM 1321 C C . ASP A 1 171 ? 5.782 8.689 28.363 1.00 79.50 171 ASP A C 1
ATOM 1323 O O . ASP A 1 171 ? 5.141 8.110 29.238 1.00 79.50 171 ASP A O 1
ATOM 1327 N N . GLU A 1 172 ? 5.252 9.713 27.686 1.00 67.81 172 GLU A N 1
ATOM 1328 C CA . GLU A 1 172 ? 3.927 10.276 27.985 1.00 67.81 172 GLU A CA 1
ATOM 1329 C C . GLU A 1 172 ? 2.763 9.545 27.303 1.00 67.81 172 GLU A C 1
ATOM 1331 O O . GLU A 1 172 ? 1.614 9.733 27.706 1.00 67.81 172 GLU A O 1
ATOM 1336 N N . ALA A 1 173 ? 3.013 8.681 26.308 1.00 54.91 173 ALA A N 1
ATOM 1337 C CA . ALA A 1 173 ? 1.948 7.827 25.781 1.00 54.91 173 ALA A CA 1
ATOM 1338 C C . ALA A 1 173 ? 2.091 6.394 26.273 1.00 54.91 173 ALA A C 1
ATOM 1340 O O . ALA A 1 173 ? 3.096 5.729 26.044 1.00 54.91 173 ALA A O 1
ATOM 1341 N N . 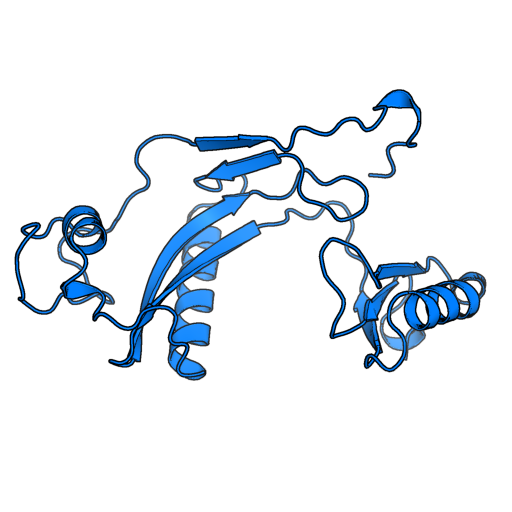SER A 1 174 ? 1.010 5.880 26.848 1.00 47.16 174 SER A N 1
ATOM 1342 C CA . SER A 1 174 ? 0.849 4.445 27.031 1.00 47.16 174 SER A CA 1
ATOM 1343 C C . SER A 1 174 ? 0.888 3.746 25.666 1.00 47.16 174 SER A C 1
ATOM 1345 O O . SER A 1 174 ? 0.086 4.040 24.775 1.00 47.16 174 SER A O 1
ATOM 1347 N N . PHE A 1 175 ? 1.827 2.813 25.493 1.00 40.09 175 PHE A N 1
ATOM 1348 C CA . PHE A 1 175 ? 1.860 1.905 24.348 1.00 40.09 175 PHE A CA 1
ATOM 1349 C C . PHE A 1 175 ? 0.614 1.012 24.393 1.00 40.09 175 PHE A C 1
ATOM 1351 O O . PHE A 1 175 ? 0.590 -0.017 25.064 1.00 40.09 175 PHE A O 1
ATOM 1358 N N . GLN A 1 176 ? -0.453 1.413 23.706 1.00 37.94 176 GLN A N 1
ATOM 1359 C CA . GLN A 1 176 ? -1.543 0.500 23.378 1.00 37.94 176 GLN A CA 1
ATOM 1360 C C . GLN A 1 176 ? -1.237 -0.127 22.019 1.00 37.94 176 GLN A C 1
ATOM 1362 O O . GLN A 1 176 ? -1.536 0.472 20.986 1.00 37.94 176 GLN A O 1
ATOM 1367 N N . PHE A 1 177 ? -0.606 -1.303 22.047 1.00 37.72 177 PHE A N 1
ATOM 1368 C CA . PHE A 1 177 ? -0.556 -2.215 20.901 1.00 37.72 177 PHE A CA 1
ATOM 1369 C C . PHE A 1 177 ? -1.973 -2.695 20.530 1.00 37.72 177 PHE A C 1
ATOM 1371 O O . PHE A 1 177 ? -2.801 -2.914 21.452 1.00 37.72 177 PHE A O 1
#

Secondary structure (DSSP, 8-state):
-HHHH-SSEEEEETT--TTTTEEEE-SHHHHHHHHHHHHHHSTT--EEEEE--SS---EEEEEEEBTTS-EEEEEEEE---EETTEE-EEEES--SS-HHHHHHHHHHHHHHHHHTT---BSS-GGG-HHHHHHTT--TT--S---SSS-SS-----S-EEEE---S--GGGS----

Radius of gyration: 20.18 Å; Cα contacts (8 Å, |Δi|>4): 287; chains: 1; bounding box: 44×33×55 Å

Sequence (177 aa):
IAARIGFPVVIKASQGGGGKGIRKSMSKDDFENCFGQVQTEVPGSPIFLMKYVKNCQHLEVQILADQSGQAISLFGRDCTIQRHHQKIIEEAPAIIAPRELLEQMEKAAVRLAKMVGYIAMGICLHRIKDIRLLYGEEPYGISPINFDEPRETPKPHGHAIAARITSENPDEASFQF

Foldseek 3Di:
DDVVQDDFKWKAFPPDDQLQLIDTDGDPVCVVVRNVRSCVRPPPTDIDMHYDDPPDWDKDWDKAAAQVLFMFTPAMKTQRDDDSNHGFKIKPHDPPDDPVVRVVRRVVVRVVCSVVVPHDDHDHQCCQQVSCVQLVHDRRDPDDAPRVDGPRDGDDDDMDMDGDDDPDDPVPDDPDD

pLDDT: mean 92.49, std 9.63, range [37.72, 98.19]